Protein AF-A0A6A7LDW4-F1 (afdb_monomer)

Sequence (242 aa):
MQNQLMENIRRLSEVSRLLPEFTQQGSANSSLNEIIKSLMIQMVSNCNRKKENIPIKNDKLPVGYRISLCEKCLSGCPLRPVSYPIELWALLKPTHECDSKPLVLQNDMNVSNMTNQVEEELLNYLEKVVFSRIGQKDVYLKIVDVPTQFFIEERRSRWKLPPNTVPIEENDCTKIDICLIEQYGDHWSCRAIKERSKNDNIKITQEELKEFLRITKSTFGVFQIDKNDPLEKRYLLLYLVL

Structure (mmCIF, N/CA/C/O backbone):
data_AF-A0A6A7LDW4-F1
#
_entry.id   AF-A0A6A7LDW4-F1
#
loop_
_atom_site.group_PDB
_atom_site.id
_atom_site.type_symbol
_atom_site.label_atom_id
_atom_site.label_alt_id
_atom_site.label_comp_id
_atom_site.label_asym_id
_atom_site.label_entity_id
_atom_site.label_seq_id
_atom_site.pdbx_PDB_ins_code
_atom_site.Cartn_x
_atom_site.Cartn_y
_atom_site.Cartn_z
_atom_site.occupancy
_atom_site.B_iso_or_equiv
_atom_site.auth_seq_id
_atom_site.auth_comp_id
_atom_site.auth_asym_id
_atom_site.auth_atom_id
_atom_site.pdbx_PDB_model_num
ATOM 1 N N . MET A 1 1 ? -22.454 -14.592 -21.066 1.00 41.25 1 MET A N 1
ATOM 2 C CA . MET A 1 1 ? -21.877 -13.620 -22.029 1.00 41.25 1 MET A CA 1
ATOM 3 C C . MET A 1 1 ? -22.435 -12.208 -21.847 1.00 41.25 1 MET A C 1
ATOM 5 O O . MET A 1 1 ? -21.636 -11.299 -21.681 1.00 41.25 1 MET A O 1
ATOM 9 N N . GLN A 1 2 ? -23.760 -12.006 -21.803 1.00 33.78 2 GLN A N 1
ATOM 10 C CA . GLN A 1 2 ? -24.375 -10.669 -21.663 1.00 33.78 2 GLN A CA 1
ATOM 11 C C . GLN A 1 2 ? -24.009 -9.921 -20.360 1.00 33.78 2 GLN A C 1
ATOM 13 O O . GLN A 1 2 ? -23.735 -8.728 -20.413 1.00 33.78 2 GLN A O 1
ATOM 18 N N . ASN A 1 3 ? -23.880 -10.610 -19.218 1.00 40.59 3 ASN A N 1
ATOM 19 C CA . ASN A 1 3 ? -23.498 -9.967 -17.944 1.00 40.59 3 ASN A CA 1
ATOM 20 C C . ASN A 1 3 ? -22.059 -9.419 -17.923 1.00 40.59 3 ASN A C 1
ATOM 22 O O . ASN A 1 3 ? -21.791 -8.409 -17.284 1.00 40.59 3 ASN A O 1
ATOM 26 N N . GLN A 1 4 ? -21.138 -10.046 -18.659 1.00 36.81 4 GLN A N 1
ATOM 27 C CA . GLN A 1 4 ? -19.740 -9.609 -18.743 1.00 36.81 4 GLN A CA 1
ATOM 28 C C . GLN A 1 4 ? -19.590 -8.365 -19.630 1.00 36.81 4 GLN A C 1
ATOM 30 O O . GLN A 1 4 ? -18.774 -7.492 -19.349 1.00 36.81 4 GLN A O 1
ATOM 35 N N . LEU A 1 5 ? -20.418 -8.263 -20.673 1.00 36.34 5 LEU A N 1
ATOM 36 C CA . LEU A 1 5 ? -20.515 -7.072 -21.512 1.00 36.34 5 LEU A CA 1
ATOM 37 C C . LEU A 1 5 ? -21.090 -5.891 -20.716 1.00 36.34 5 LEU A C 1
ATOM 39 O O . LEU A 1 5 ? -20.534 -4.801 -20.770 1.00 36.34 5 LEU A O 1
ATOM 43 N N . MET A 1 6 ? -22.144 -6.123 -19.928 1.00 36.72 6 MET A N 1
ATOM 44 C CA . MET A 1 6 ? -22.771 -5.089 -19.097 1.00 36.72 6 MET A CA 1
ATOM 45 C C . MET A 1 6 ? -21.853 -4.576 -17.984 1.00 36.72 6 MET A C 1
ATOM 47 O O . MET A 1 6 ? -21.805 -3.374 -17.752 1.00 36.72 6 MET A O 1
ATOM 51 N N . GLU A 1 7 ? -21.075 -5.446 -17.339 1.00 46.44 7 GLU A N 1
ATOM 52 C CA . GLU A 1 7 ? -20.106 -5.033 -16.313 1.00 46.44 7 GLU A CA 1
ATOM 53 C C . GLU A 1 7 ? -18.924 -4.255 -16.917 1.00 46.44 7 GLU A C 1
ATOM 55 O O . GLU A 1 7 ? -18.474 -3.259 -16.351 1.00 46.44 7 GLU A O 1
ATOM 60 N N . ASN A 1 8 ? -18.467 -4.636 -18.113 1.00 41.78 8 ASN A N 1
ATOM 61 C CA . ASN A 1 8 ? -17.467 -3.862 -18.849 1.00 41.78 8 ASN A CA 1
ATOM 62 C C . ASN A 1 8 ? -18.013 -2.493 -19.275 1.00 41.78 8 ASN A C 1
ATOM 64 O O . ASN A 1 8 ? -17.300 -1.499 -19.164 1.00 41.78 8 ASN A O 1
ATOM 68 N N . ILE A 1 9 ? -19.278 -2.419 -19.702 1.00 41.97 9 ILE A N 1
ATOM 69 C CA . ILE A 1 9 ? -19.963 -1.157 -20.014 1.00 41.97 9 ILE A CA 1
ATOM 70 C C . ILE A 1 9 ? -20.130 -0.303 -18.751 1.00 41.97 9 ILE A C 1
ATOM 72 O O . ILE A 1 9 ? -19.918 0.903 -18.814 1.00 41.97 9 ILE A O 1
ATOM 76 N N . ARG A 1 10 ? -20.428 -0.904 -17.591 1.00 47.28 10 ARG A N 1
ATOM 77 C CA . ARG A 1 10 ? -20.543 -0.199 -16.305 1.00 47.28 10 ARG A CA 1
ATOM 78 C C . ARG A 1 10 ? -19.213 0.436 -15.900 1.00 47.28 10 ARG A C 1
ATOM 80 O O . ARG A 1 10 ? -19.175 1.634 -15.636 1.00 47.28 10 ARG A O 1
ATOM 87 N N . ARG A 1 11 ? -18.115 -0.323 -15.958 1.00 45.28 11 ARG A N 1
ATOM 88 C CA . ARG A 1 11 ? -16.751 0.181 -15.704 1.00 45.28 11 ARG A CA 1
ATOM 89 C C . ARG A 1 11 ? -16.341 1.252 -16.711 1.00 45.28 11 A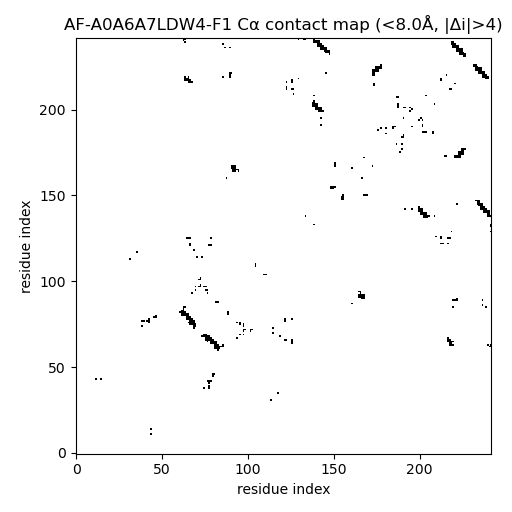RG A C 1
ATOM 91 O O . ARG A 1 11 ? -15.781 2.269 -16.320 1.00 45.28 11 ARG A O 1
ATOM 98 N N . LEU A 1 12 ? -16.666 1.060 -17.991 1.00 44.25 12 LEU A N 1
ATOM 99 C CA . LEU A 1 12 ? -16.451 2.070 -19.029 1.00 44.25 12 LEU A CA 1
ATOM 100 C C . LEU A 1 12 ? -17.264 3.337 -18.763 1.00 44.25 12 LEU A C 1
ATOM 102 O O . LEU A 1 12 ? -16.736 4.417 -18.980 1.00 44.25 12 LEU A O 1
ATOM 106 N N . SER A 1 13 ? -18.493 3.223 -18.254 1.00 43.94 13 SER A N 1
ATOM 107 C CA . SER A 1 13 ? -19.346 4.370 -17.925 1.00 43.94 13 SER A CA 1
ATOM 108 C C . SER A 1 13 ? -18.863 5.130 -16.687 1.00 43.94 13 SER A C 1
ATOM 110 O O . SER A 1 13 ? -18.908 6.357 -16.659 1.00 43.94 13 SER A O 1
ATOM 112 N N . GLU A 1 14 ? -18.338 4.422 -15.682 1.00 49.28 14 GLU A N 1
ATOM 113 C CA . GLU A 1 14 ? -17.739 5.034 -14.492 1.00 49.28 14 GLU A CA 1
ATOM 114 C C . GLU A 1 14 ? -16.442 5.765 -14.860 1.00 49.28 14 GLU A C 1
ATOM 116 O O . GLU A 1 14 ? -16.231 6.892 -14.418 1.00 49.28 14 GLU A O 1
ATOM 121 N N . VAL A 1 15 ? -15.619 5.187 -15.743 1.00 47.62 15 VAL A N 1
ATOM 122 C CA . VAL A 1 15 ? -14.403 5.842 -16.246 1.00 47.62 15 VAL A CA 1
ATOM 123 C C . VAL A 1 15 ? -14.722 6.990 -17.209 1.00 47.62 15 VAL A C 1
ATOM 125 O O . VAL A 1 15 ? -14.127 8.061 -17.101 1.00 47.62 15 VAL A O 1
ATOM 128 N N . SER A 1 16 ? -15.687 6.824 -18.118 1.00 45.62 16 SER A N 1
ATOM 129 C CA . SER A 1 16 ? -16.076 7.873 -19.067 1.00 45.62 16 SER A CA 1
ATOM 130 C C . SER A 1 16 ? -16.719 9.070 -18.386 1.00 45.62 16 SER A C 1
ATOM 132 O O . SER A 1 16 ? -16.667 10.167 -18.927 1.00 45.62 16 SER A O 1
ATOM 134 N N . ARG A 1 17 ? -17.318 8.877 -17.207 1.00 51.78 17 ARG A N 1
ATOM 135 C CA . ARG A 1 17 ? -17.847 9.965 -16.381 1.00 51.78 17 ARG A CA 1
ATOM 136 C C . ARG A 1 17 ? -16.742 10.785 -15.715 1.00 51.78 17 ARG A C 1
ATOM 138 O O . ARG A 1 17 ? -16.945 11.966 -15.480 1.00 51.78 17 ARG A O 1
ATOM 145 N N . LEU A 1 18 ? -15.587 10.179 -15.437 1.00 45.56 18 LEU A N 1
ATOM 146 C CA . LEU A 1 18 ? -14.450 10.863 -14.819 1.00 45.56 18 LEU A CA 1
ATOM 147 C C . LEU A 1 18 ? -13.607 11.634 -15.847 1.00 45.56 18 LEU A C 1
ATOM 149 O O . LEU A 1 18 ? -13.034 12.658 -15.502 1.00 45.56 18 LEU A O 1
ATOM 153 N N . LEU A 1 19 ? -13.567 11.193 -17.111 1.00 47.47 19 LEU A N 1
ATOM 154 C CA . LEU A 1 19 ? -12.783 11.831 -18.184 1.00 47.47 19 LEU A CA 1
ATOM 155 C C . LEU A 1 19 ? -13.072 13.342 -18.391 1.00 47.47 19 LEU A C 1
ATOM 157 O O . LEU A 1 19 ? -12.107 14.096 -18.519 1.00 47.47 19 LEU A O 1
ATOM 161 N N . PRO A 1 20 ? -14.332 13.829 -18.400 1.00 48.53 20 PRO A N 1
ATOM 162 C CA . PRO A 1 20 ? -14.636 15.248 -18.595 1.00 48.53 20 PRO A CA 1
ATOM 163 C C . PRO A 1 20 ? -14.131 16.154 -17.466 1.00 48.53 20 PRO A C 1
ATOM 165 O O . PRO A 1 20 ? -13.696 17.273 -17.741 1.00 48.53 20 PRO A O 1
ATOM 168 N N . GLU A 1 21 ? -14.138 15.669 -16.220 1.00 50.16 21 GLU A N 1
ATOM 169 C CA . GLU A 1 21 ? -13.683 16.427 -15.043 1.00 50.16 21 GLU A CA 1
ATOM 170 C C . GLU A 1 21 ? -12.181 16.746 -15.117 1.00 50.16 21 GLU A C 1
ATOM 172 O O . GLU A 1 21 ? -11.758 17.813 -14.683 1.00 50.16 21 GLU A O 1
ATOM 177 N N . PHE A 1 22 ? -11.385 15.874 -15.746 1.00 46.12 22 PHE A N 1
ATOM 178 C CA . PHE A 1 22 ? -9.949 16.090 -15.963 1.00 46.12 22 PHE A CA 1
ATOM 179 C C . PHE A 1 22 ? -9.647 16.996 -17.164 1.00 46.12 22 PHE A C 1
ATOM 181 O O . PHE A 1 22 ? -8.628 17.676 -17.192 1.00 46.12 22 PHE A O 1
ATOM 188 N N . THR A 1 23 ? -10.531 17.048 -18.166 1.00 43.59 23 THR A N 1
ATOM 189 C CA . THR A 1 23 ? -10.310 17.875 -19.369 1.00 43.59 23 THR A CA 1
ATOM 190 C C . THR A 1 23 ? -10.567 19.369 -19.166 1.00 43.59 23 THR A C 1
ATOM 192 O O . THR A 1 23 ? -10.183 20.164 -20.022 1.00 43.59 23 THR A O 1
ATOM 195 N N . GLN A 1 24 ? -11.208 19.766 -18.061 1.00 48.66 24 GLN A N 1
ATOM 196 C CA . GLN A 1 24 ? -11.537 21.171 -17.790 1.00 48.66 24 GLN A CA 1
ATOM 197 C C . GLN A 1 24 ? -10.467 21.931 -16.990 1.00 48.66 24 GLN A C 1
ATOM 199 O O . GLN A 1 24 ? -10.527 23.160 -16.937 1.00 48.66 24 GLN A O 1
ATOM 204 N N . GLN A 1 25 ? -9.450 21.264 -16.431 1.00 46.62 25 GLN A N 1
ATOM 205 C CA . GLN A 1 25 ? -8.326 21.952 -15.788 1.00 46.62 25 GLN A CA 1
ATOM 206 C C . GLN A 1 25 ? -7.207 22.266 -16.794 1.00 46.62 25 GLN A C 1
ATOM 208 O O . GLN A 1 25 ? -6.288 21.489 -16.995 1.00 46.62 25 GLN A O 1
ATOM 213 N N . GLY A 1 26 ? -7.314 23.448 -17.409 1.00 42.34 26 GLY A N 1
ATOM 214 C CA . GLY A 1 26 ? -6.193 24.370 -17.652 1.00 42.34 26 GLY A CA 1
ATOM 215 C C . GLY A 1 26 ? -5.076 23.962 -18.625 1.00 42.34 26 GLY A C 1
ATOM 216 O O . GLY A 1 26 ? -4.266 23.082 -18.374 1.00 42.34 26 GLY A O 1
ATOM 217 N N . SER A 1 27 ? -4.946 24.724 -19.710 1.00 55.69 27 SER A N 1
ATOM 218 C CA . SER A 1 27 ? -3.852 24.648 -20.679 1.00 55.69 27 SER A CA 1
ATOM 219 C C . SER A 1 27 ? -2.467 24.965 -20.087 1.00 55.69 27 SER A C 1
ATOM 221 O O . SER A 1 27 ? -2.195 26.117 -19.753 1.00 55.69 27 SER A O 1
ATOM 223 N N . ALA A 1 28 ? -1.559 23.989 -20.105 1.00 47.09 28 ALA A N 1
ATOM 224 C CA . ALA A 1 28 ? -0.128 24.159 -20.382 1.00 47.09 28 ALA A CA 1
ATOM 225 C C . ALA A 1 28 ? 0.467 22.772 -20.700 1.00 47.09 28 ALA A C 1
ATOM 227 O O . ALA A 1 28 ? 0.339 21.858 -19.900 1.00 47.09 28 ALA A O 1
ATOM 228 N N . ASN A 1 29 ? 1.111 22.610 -21.861 1.00 49.44 29 ASN A N 1
ATOM 229 C CA . ASN A 1 29 ? 1.736 21.374 -22.379 1.00 49.44 29 ASN A CA 1
ATOM 230 C C . ASN A 1 29 ? 0.786 20.313 -22.973 1.00 49.44 29 ASN A C 1
ATOM 232 O O . ASN A 1 29 ? 0.419 19.321 -22.345 1.00 49.44 29 ASN A O 1
ATOM 236 N N . SER A 1 30 ? 0.485 20.464 -24.268 1.00 54.25 30 SER A N 1
ATOM 237 C CA . SER A 1 30 ? -0.245 19.477 -25.082 1.00 54.25 30 SER A CA 1
ATOM 238 C C . SER A 1 30 ? 0.357 18.066 -25.016 1.00 54.25 30 SER A C 1
ATOM 240 O O . SER A 1 30 ? -0.387 17.095 -24.945 1.00 54.25 30 SER A O 1
ATOM 242 N N . SER A 1 31 ? 1.686 17.941 -24.962 1.00 52.34 31 SER A N 1
ATOM 243 C CA . SER A 1 31 ? 2.388 16.653 -24.866 1.00 52.34 31 SER A CA 1
ATOM 244 C C . SER A 1 31 ? 2.136 15.920 -23.545 1.00 52.34 31 SER A C 1
ATOM 246 O O . SER A 1 31 ? 2.087 14.692 -23.516 1.00 52.34 31 SER A O 1
ATOM 248 N N . LEU A 1 32 ? 1.952 16.666 -22.453 1.00 53.88 32 LEU A N 1
ATOM 249 C CA . LEU A 1 32 ? 1.673 16.116 -21.129 1.00 53.88 32 LEU A CA 1
ATOM 250 C C . LEU A 1 32 ? 0.249 15.574 -21.060 1.00 53.88 32 LEU A C 1
ATOM 252 O O . LEU A 1 32 ? 0.038 14.443 -20.631 1.00 53.88 32 LEU A O 1
ATOM 256 N N . ASN A 1 33 ? -0.701 16.329 -21.609 1.00 55.69 33 ASN A N 1
ATOM 257 C CA . ASN A 1 33 ? -2.075 15.869 -21.763 1.00 55.69 33 ASN A CA 1
ATOM 258 C C . ASN A 1 33 ? -2.167 14.607 -22.629 1.00 55.69 33 ASN A C 1
ATOM 260 O O . ASN A 1 33 ? -2.957 13.725 -22.314 1.00 55.69 33 ASN A O 1
ATOM 264 N N . GLU A 1 34 ? -1.356 14.469 -23.679 1.00 55.81 34 GLU A N 1
ATOM 265 C CA . GLU A 1 34 ? -1.330 13.243 -24.489 1.00 55.81 34 GLU A CA 1
ATOM 266 C C . GLU A 1 34 ? -0.683 12.052 -23.762 1.00 55.81 34 GLU A C 1
ATOM 268 O O . GLU A 1 34 ? -1.176 10.930 -23.882 1.00 55.81 34 GLU A O 1
ATOM 273 N N . ILE A 1 35 ? 0.355 12.267 -22.946 1.00 55.84 35 ILE A N 1
ATOM 274 C CA . ILE A 1 35 ? 0.949 11.203 -22.118 1.00 55.84 35 ILE A CA 1
ATOM 275 C C . ILE A 1 35 ? -0.019 10.763 -21.016 1.00 55.84 35 ILE A C 1
ATOM 277 O O . ILE A 1 35 ? -0.237 9.564 -20.855 1.00 55.84 35 ILE A O 1
ATOM 281 N N . ILE A 1 36 ? -0.676 11.699 -20.330 1.00 56.62 36 ILE A N 1
ATOM 282 C CA . ILE A 1 36 ? -1.700 11.399 -19.318 1.00 56.62 36 ILE A CA 1
ATOM 283 C C . ILE A 1 36 ? -2.894 10.688 -19.957 1.00 56.62 36 ILE A C 1
ATOM 285 O O . ILE A 1 36 ? -3.339 9.665 -19.442 1.00 56.62 36 ILE A O 1
ATOM 289 N N . LYS A 1 37 ? -3.385 11.154 -21.112 1.00 58.50 37 LYS A N 1
ATOM 290 C CA . LYS A 1 37 ? -4.440 10.455 -21.864 1.00 58.50 37 LYS A CA 1
ATOM 291 C C . LYS A 1 37 ? -4.009 9.051 -22.264 1.00 58.50 37 LYS A C 1
ATOM 293 O O . LYS A 1 37 ? -4.788 8.120 -22.099 1.00 58.50 37 LYS A O 1
ATOM 298 N N . SER A 1 38 ? -2.788 8.874 -22.766 1.00 58.09 38 SER A N 1
ATOM 299 C CA . SER A 1 38 ? -2.253 7.560 -23.135 1.00 58.09 38 SER A CA 1
ATOM 300 C C . SER A 1 38 ? -2.166 6.635 -21.920 1.00 58.09 38 SER A C 1
ATOM 302 O O . SER A 1 38 ? -2.618 5.493 -21.986 1.00 58.09 38 SER A O 1
ATOM 304 N N . LEU A 1 39 ? -1.698 7.142 -20.779 1.00 57.19 39 LEU A N 1
ATOM 305 C CA . LEU A 1 39 ? -1.665 6.417 -19.510 1.00 57.19 39 LEU A CA 1
ATOM 306 C C . LEU A 1 39 ? -3.069 6.061 -19.020 1.00 57.19 39 LEU A C 1
ATOM 308 O O . LEU A 1 39 ? -3.297 4.926 -18.618 1.00 57.19 39 LEU A O 1
ATOM 312 N N . MET A 1 40 ? -4.040 6.968 -19.133 1.00 57.38 40 MET A N 1
ATOM 313 C CA . MET A 1 40 ? -5.451 6.710 -18.823 1.00 57.38 40 MET A CA 1
ATOM 314 C C . MET A 1 40 ? -6.061 5.650 -19.741 1.00 57.38 40 MET A C 1
ATOM 316 O O . MET A 1 40 ? -6.730 4.724 -19.280 1.00 57.38 40 MET A O 1
ATOM 320 N N . ILE A 1 41 ? -5.786 5.718 -21.041 1.00 56.66 41 ILE A N 1
ATOM 321 C CA . ILE A 1 41 ? -6.214 4.703 -22.007 1.00 56.66 41 ILE A CA 1
ATOM 322 C C . ILE A 1 41 ? -5.561 3.356 -21.672 1.00 56.66 41 ILE A C 1
ATOM 324 O O . ILE A 1 41 ? -6.228 2.319 -21.723 1.00 5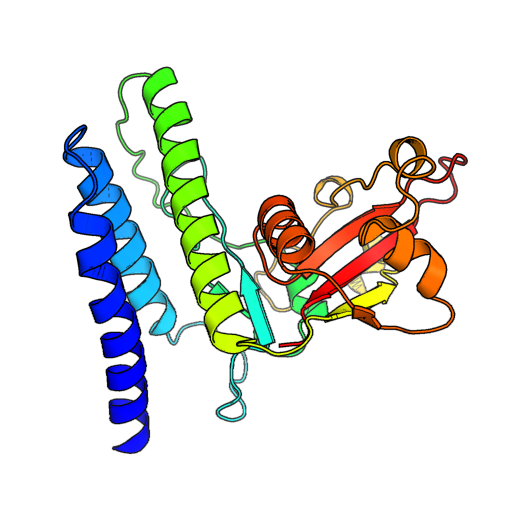6.66 41 ILE A O 1
ATOM 328 N N . GLN A 1 42 ? -4.290 3.349 -21.263 1.00 51.47 42 GLN A N 1
ATOM 329 C CA . GLN A 1 42 ? -3.599 2.157 -20.772 1.00 51.47 42 GLN A CA 1
ATOM 330 C C . GLN A 1 42 ? -4.185 1.648 -19.445 1.00 51.47 42 GLN A C 1
ATOM 332 O O . GLN A 1 42 ? -4.288 0.434 -19.292 1.00 51.47 42 GLN A O 1
ATOM 337 N N . MET A 1 43 ? -4.646 2.510 -18.528 1.00 53.75 43 MET A N 1
ATOM 338 C CA . MET A 1 43 ? -5.371 2.114 -17.304 1.00 53.75 43 MET A CA 1
ATOM 339 C C . MET A 1 43 ? -6.641 1.342 -17.647 1.00 53.75 43 MET A C 1
ATOM 341 O O . MET A 1 43 ? -6.844 0.224 -17.169 1.00 53.75 43 MET A O 1
ATOM 345 N N . VAL A 1 44 ? -7.460 1.894 -18.543 1.00 50.03 44 VAL A N 1
ATOM 346 C CA . VAL A 1 44 ? -8.697 1.253 -19.014 1.00 50.03 44 VAL A CA 1
ATOM 347 C C . VAL A 1 44 ? -8.399 -0.052 -19.751 1.00 50.03 44 VAL A C 1
ATOM 349 O O . VAL A 1 44 ? -9.094 -1.053 -19.574 1.00 50.03 44 VAL A O 1
ATOM 352 N N . SER A 1 45 ? -7.340 -0.069 -20.556 1.00 44.78 45 SER A N 1
ATOM 353 C CA . SER A 1 45 ? -6.963 -1.229 -21.364 1.00 44.78 45 SER A CA 1
ATOM 354 C C . SER A 1 45 ? -6.325 -2.350 -20.539 1.00 44.78 45 SER A C 1
ATOM 356 O O . SER A 1 45 ? -6.553 -3.524 -20.828 1.00 44.78 45 SER A O 1
ATOM 358 N N . ASN A 1 46 ? -5.565 -2.031 -19.489 1.00 41.94 46 ASN A N 1
ATOM 359 C CA . ASN A 1 46 ? -4.935 -3.019 -18.608 1.00 41.94 46 ASN A CA 1
ATOM 360 C C . ASN A 1 46 ? -5.944 -3.698 -17.675 1.00 41.94 46 ASN A C 1
ATOM 362 O O . ASN A 1 46 ? -5.773 -4.879 -17.383 1.00 41.94 46 ASN A O 1
ATOM 366 N N . CYS A 1 47 ? -7.057 -3.041 -17.330 1.00 41.72 47 CYS A N 1
ATOM 367 C CA . CYS A 1 47 ? -8.228 -3.717 -16.753 1.00 41.72 47 CYS A CA 1
ATOM 368 C C . CYS A 1 47 ? -8.780 -4.840 -17.659 1.00 41.72 47 CYS A C 1
ATOM 370 O O . CYS A 1 47 ? -9.436 -5.756 -17.164 1.00 41.72 47 CYS A O 1
ATOM 372 N N . ASN A 1 48 ? -8.487 -4.800 -18.966 1.00 39.34 48 ASN A N 1
ATOM 373 C CA . ASN A 1 48 ? -8.943 -5.766 -19.967 1.00 39.34 48 ASN A CA 1
ATOM 374 C C . ASN A 1 48 ? -7.856 -6.755 -20.431 1.00 39.34 48 ASN A C 1
ATOM 376 O O . ASN A 1 48 ? -8.171 -7.687 -21.181 1.00 39.34 48 ASN A O 1
ATOM 380 N N . ARG A 1 49 ? -6.589 -6.614 -20.001 1.00 39.94 49 ARG A N 1
ATOM 381 C CA . ARG A 1 49 ? -5.515 -7.555 -20.369 1.00 39.94 49 ARG A CA 1
ATOM 382 C C . ARG A 1 49 ? -5.657 -8.865 -19.590 1.00 39.94 49 ARG A C 1
ATOM 384 O O . ARG A 1 49 ? -4.968 -9.127 -18.611 1.00 39.94 49 ARG A O 1
ATOM 391 N N . LYS A 1 50 ? -6.518 -9.748 -20.100 1.00 44.59 50 LYS A N 1
ATOM 392 C CA . LYS A 1 50 ? -6.427 -11.198 -19.886 1.00 44.59 50 LYS A CA 1
ATOM 393 C C . LYS A 1 50 ? -5.097 -11.689 -20.461 1.00 44.59 50 LYS A C 1
ATOM 395 O O . LYS A 1 50 ? -5.069 -12.049 -21.632 1.00 44.59 50 LYS A O 1
ATOM 400 N N . LYS A 1 51 ? -4.001 -11.650 -19.698 1.00 38.31 51 LYS A N 1
ATOM 401 C CA . LYS A 1 51 ? -2.743 -12.359 -20.015 1.00 38.31 51 LYS A CA 1
ATOM 402 C C . LYS A 1 51 ? -1.761 -12.342 -18.837 1.00 38.31 51 LYS A C 1
ATOM 404 O O . LYS A 1 51 ? -0.619 -11.937 -18.967 1.00 38.31 51 LYS A O 1
ATOM 409 N N . GLU A 1 52 ? -2.198 -12.846 -17.693 1.00 39.41 52 GLU A N 1
ATOM 410 C CA . GLU A 1 52 ? -1.295 -13.533 -16.768 1.00 39.41 52 GLU A CA 1
ATOM 411 C C . GLU A 1 52 ? -1.987 -14.834 -16.362 1.00 39.41 52 GLU A C 1
ATOM 413 O O . GLU A 1 52 ? -3.163 -14.826 -16.000 1.00 39.41 52 GLU A O 1
ATOM 418 N N . ASN A 1 53 ? -1.281 -15.961 -16.495 1.00 34.84 53 ASN A N 1
ATOM 419 C CA . ASN A 1 53 ? -1.753 -17.309 -16.163 1.00 34.84 53 ASN A CA 1
ATOM 420 C C . ASN A 1 53 ? -1.844 -17.502 -14.641 1.00 34.84 53 ASN A C 1
ATOM 422 O O . ASN A 1 53 ? -1.221 -18.393 -14.070 1.00 34.84 53 ASN A O 1
ATOM 426 N N . ILE A 1 54 ? -2.610 -16.649 -13.973 1.00 43.28 54 ILE A N 1
ATOM 427 C CA . ILE A 1 54 ? -3.017 -16.842 -12.588 1.00 43.28 54 ILE A CA 1
ATOM 428 C C . ILE A 1 54 ? -4.419 -17.440 -12.658 1.00 43.28 54 ILE A C 1
ATOM 430 O O . ILE A 1 54 ? -5.244 -16.920 -13.412 1.00 43.28 54 ILE A O 1
ATOM 434 N N . PRO A 1 55 ? -4.719 -18.545 -11.955 1.00 36.81 55 PRO A N 1
ATOM 435 C CA . PRO A 1 55 ? -6.021 -19.184 -12.056 1.00 36.81 55 PRO A CA 1
ATOM 436 C C . PRO A 1 55 ? -7.097 -18.219 -11.543 1.00 36.81 55 PRO A C 1
ATOM 438 O O . PRO A 1 55 ? -7.314 -18.100 -10.339 1.00 36.81 55 PRO A O 1
ATOM 441 N N . ILE A 1 56 ? -7.780 -17.524 -12.455 1.00 44.81 56 ILE A N 1
ATOM 442 C CA . ILE A 1 56 ? -8.971 -16.733 -12.147 1.00 44.81 56 ILE A CA 1
ATOM 443 C C . ILE A 1 56 ? -10.098 -17.739 -11.902 1.00 44.81 56 ILE A C 1
ATOM 445 O O . ILE A 1 56 ? -10.894 -18.054 -12.785 1.00 44.81 56 ILE A O 1
ATOM 449 N N 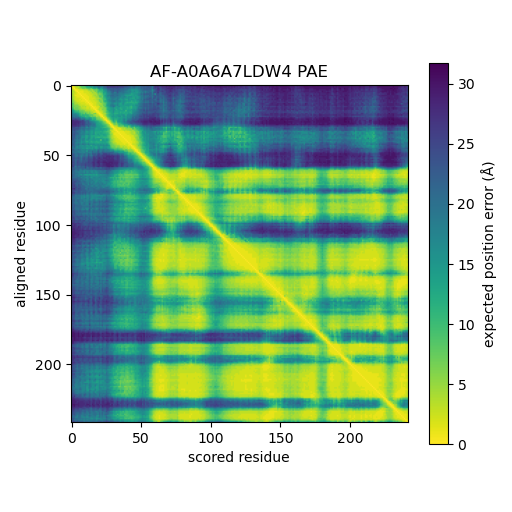. LYS A 1 57 ? -10.118 -18.322 -10.702 1.00 38.97 57 LYS A N 1
ATOM 450 C CA . LYS A 1 57 ? -11.275 -19.055 -10.193 1.00 38.97 57 LYS A CA 1
ATOM 451 C C . LYS A 1 57 ? -12.259 -18.035 -9.615 1.00 38.97 57 LYS A C 1
ATOM 453 O O . LYS A 1 57 ? -12.051 -17.528 -8.516 1.00 38.97 57 LYS A O 1
ATOM 458 N N . ASN A 1 58 ? -13.346 -17.832 -10.360 1.00 37.50 58 ASN A N 1
ATOM 459 C CA . ASN A 1 58 ? -14.567 -17.087 -10.036 1.00 37.50 58 ASN A CA 1
ATOM 460 C C . ASN A 1 58 ? -14.440 -15.555 -10.004 1.00 37.50 58 ASN A C 1
ATOM 462 O O . ASN A 1 58 ? -13.416 -15.011 -9.607 1.00 37.50 58 ASN A O 1
ATOM 466 N N . ASP A 1 59 ? -15.529 -14.895 -10.412 1.00 45.94 59 ASP A N 1
ATOM 467 C CA . ASP A 1 59 ? -15.791 -13.451 -10.535 1.00 45.94 59 ASP A CA 1
ATOM 468 C C . ASP A 1 59 ? -15.631 -12.646 -9.225 1.00 45.94 59 ASP A C 1
ATOM 470 O O . ASP A 1 59 ? -16.523 -11.911 -8.802 1.00 45.94 59 ASP A O 1
ATOM 474 N N . LYS A 1 60 ? -14.508 -12.792 -8.523 1.00 60.41 60 LYS A N 1
ATOM 475 C CA . LYS A 1 60 ? -14.229 -12.040 -7.304 1.00 60.41 60 LYS A CA 1
ATOM 476 C C . LYS A 1 60 ? -13.699 -10.662 -7.673 1.00 60.41 60 LYS A C 1
ATOM 478 O O . LYS A 1 60 ? -12.749 -10.524 -8.443 1.00 60.41 60 LYS A O 1
ATOM 483 N N . LEU A 1 61 ? -14.334 -9.639 -7.108 1.00 66.81 61 LEU A N 1
ATOM 484 C CA . LEU A 1 61 ? -13.836 -8.270 -7.137 1.00 66.81 61 LEU A CA 1
ATOM 485 C C . LEU A 1 61 ? -12.372 -8.240 -6.650 1.00 66.81 61 LEU A C 1
ATOM 487 O O . LEU A 1 61 ? -12.031 -8.999 -5.739 1.00 66.81 61 LEU A O 1
ATOM 491 N N . PRO A 1 62 ? -11.510 -7.376 -7.226 1.00 81.12 62 PRO A N 1
ATOM 492 C CA . PRO A 1 62 ? -10.164 -7.151 -6.705 1.00 81.12 62 PRO A CA 1
ATOM 493 C C . PRO A 1 62 ? -10.189 -6.907 -5.197 1.00 81.12 62 PRO A C 1
ATOM 495 O O . PRO A 1 62 ? -11.065 -6.185 -4.724 1.00 81.12 62 PRO A O 1
ATOM 498 N N . VAL A 1 63 ? -9.235 -7.473 -4.465 1.00 84.12 63 VAL A N 1
ATOM 499 C CA . VAL A 1 63 ? -9.084 -7.247 -3.015 1.00 84.12 63 VAL A CA 1
ATOM 500 C C . VAL A 1 63 ? -8.216 -6.030 -2.705 1.00 84.12 63 VAL A C 1
ATOM 502 O O . VAL A 1 63 ? -8.117 -5.622 -1.558 1.00 84.12 63 VAL A O 1
ATOM 505 N N . GLY A 1 64 ? -7.587 -5.447 -3.725 1.00 88.69 64 GLY A N 1
ATOM 506 C CA . GLY A 1 64 ? -6.745 -4.270 -3.587 1.00 88.69 64 GLY A CA 1
ATOM 507 C C . GLY A 1 64 ? -6.325 -3.695 -4.931 1.00 88.69 64 GLY A C 1
ATOM 508 O O . GLY A 1 64 ? -6.699 -4.210 -5.991 1.00 88.69 64 GLY A O 1
ATOM 509 N N . TYR A 1 65 ? -5.524 -2.639 -4.876 1.00 89.06 65 TYR A N 1
ATOM 510 C CA . TYR A 1 65 ? -4.982 -1.942 -6.037 1.00 89.06 65 TYR A CA 1
ATOM 511 C C . TYR A 1 65 ? -3.558 -1.479 -5.765 1.00 89.06 65 TYR A C 1
ATOM 513 O O . TYR A 1 65 ? -3.199 -1.207 -4.623 1.00 89.06 65 TYR A O 1
ATOM 521 N N . ARG A 1 66 ? -2.753 -1.358 -6.818 1.00 88.50 66 ARG A N 1
ATOM 522 C CA . ARG A 1 66 ? -1.439 -0.711 -6.760 1.00 88.50 66 ARG A CA 1
ATOM 523 C C . ARG A 1 66 ? -1.175 0.107 -8.010 1.00 88.50 66 ARG A C 1
ATOM 525 O O . ARG A 1 66 ? -1.603 -0.298 -9.093 1.00 88.50 66 ARG A O 1
ATOM 532 N N . ILE A 1 67 ? -0.434 1.194 -7.867 1.00 87.50 67 ILE A N 1
ATOM 533 C CA . ILE A 1 67 ? 0.098 1.965 -8.990 1.00 87.50 67 ILE A CA 1
ATOM 534 C C . ILE A 1 67 ? 1.621 1.807 -9.025 1.00 87.50 67 ILE A C 1
ATOM 536 O O . ILE A 1 67 ? 2.261 1.569 -8.002 1.00 87.50 67 ILE A O 1
ATOM 540 N N . SER A 1 68 ? 2.218 1.896 -10.208 1.00 81.75 68 SER A N 1
ATOM 541 C CA . SER A 1 68 ? 3.667 2.003 -10.361 1.00 81.75 68 SER A CA 1
ATOM 542 C C . SER A 1 68 ? 4.013 2.813 -11.603 1.00 81.75 68 SER A C 1
ATOM 544 O O . SER A 1 68 ? 3.331 2.720 -12.622 1.00 81.75 68 SER A O 1
ATOM 546 N N . LEU A 1 69 ? 5.104 3.570 -11.542 1.00 79.25 69 LEU A N 1
ATOM 547 C CA . LEU A 1 69 ? 5.609 4.375 -12.650 1.00 79.25 69 LEU A CA 1
ATOM 548 C C . LEU A 1 69 ? 7.044 3.921 -12.969 1.00 79.25 69 LEU A C 1
ATOM 550 O O . LEU A 1 69 ? 7.882 3.895 -12.073 1.00 79.25 69 LEU A O 1
ATOM 554 N N . CYS A 1 70 ? 7.333 3.501 -14.212 1.00 76.69 70 CYS A N 1
ATOM 555 C CA . CYS A 1 70 ? 8.725 3.260 -14.640 1.00 76.69 70 CYS A CA 1
ATOM 556 C C . CYS A 1 70 ? 9.346 4.634 -14.897 1.00 76.69 70 CYS A C 1
ATOM 558 O O . CYS A 1 70 ? 8.980 5.289 -15.864 1.00 76.69 70 CYS A O 1
ATOM 560 N N . GLU A 1 71 ? 10.299 5.063 -14.071 1.00 72.62 71 GLU A N 1
ATOM 561 C CA . GLU A 1 71 ? 10.997 6.349 -14.254 1.00 72.62 71 GLU A CA 1
ATOM 562 C C . GLU A 1 71 ? 11.715 6.441 -15.612 1.00 72.62 71 GLU A C 1
ATOM 564 O O . GLU A 1 71 ? 11.908 7.527 -16.145 1.00 72.62 71 GLU A O 1
ATOM 569 N N . LYS A 1 72 ? 12.072 5.294 -16.212 1.00 71.56 72 LYS A N 1
ATOM 570 C CA . LYS A 1 72 ? 12.786 5.242 -17.498 1.00 71.56 72 LYS A CA 1
ATOM 571 C C . LYS A 1 72 ? 11.898 5.531 -18.710 1.00 71.56 72 LYS A C 1
ATOM 573 O O . LYS A 1 72 ? 12.379 6.093 -19.687 1.00 71.56 72 LYS A O 1
ATOM 578 N N . CYS A 1 73 ? 10.638 5.098 -18.693 1.00 71.19 73 CYS A N 1
ATOM 579 C CA . CYS A 1 73 ? 9.737 5.212 -19.851 1.00 71.19 73 CYS A CA 1
ATOM 580 C C . CYS A 1 73 ? 8.415 5.917 -19.545 1.00 71.19 73 CYS A C 1
ATOM 582 O O . CYS A 1 73 ? 7.595 6.070 -20.445 1.00 71.19 73 CYS A O 1
ATOM 584 N N . LEU A 1 74 ? 8.176 6.285 -18.286 1.00 68.69 74 LEU A N 1
ATOM 585 C CA . LEU A 1 74 ? 6.942 6.882 -17.779 1.00 68.69 74 LEU A CA 1
ATOM 586 C C . LEU A 1 74 ? 5.665 6.068 -18.075 1.00 68.69 74 LEU A C 1
ATOM 588 O O . LEU A 1 74 ? 4.570 6.554 -17.827 1.00 68.69 74 LEU A O 1
ATOM 592 N N . SER A 1 75 ? 5.778 4.823 -18.561 1.00 62.19 75 SER A N 1
ATOM 593 C CA . SER A 1 75 ? 4.663 3.966 -19.002 1.00 62.19 75 SER A CA 1
ATOM 594 C C . SER A 1 75 ? 4.358 2.802 -18.044 1.00 62.19 75 SER A C 1
ATOM 596 O O . SER A 1 75 ? 4.001 1.709 -18.474 1.00 62.19 75 SER A O 1
ATOM 598 N N . GLY A 1 76 ? 4.505 3.031 -16.730 1.00 61.03 76 GLY A N 1
ATOM 599 C CA . GLY A 1 76 ? 4.348 2.012 -15.674 1.00 61.03 76 GLY A CA 1
ATOM 600 C C . GLY A 1 76 ? 2.945 1.383 -15.541 1.00 61.03 76 GLY A C 1
ATOM 601 O O . GLY A 1 76 ? 2.104 1.515 -16.422 1.00 61.03 76 GLY A O 1
ATOM 602 N N . CYS A 1 77 ? 2.673 0.650 -14.448 1.00 61.38 77 CYS A N 1
ATOM 603 C CA . CYS A 1 77 ? 1.352 0.058 -14.183 1.00 61.38 77 CYS A CA 1
ATOM 604 C C . CYS A 1 77 ? 0.408 1.117 -13.595 1.00 61.38 77 CYS A C 1
ATOM 606 O O . CYS A 1 77 ? 0.471 1.375 -12.392 1.00 61.38 77 CYS A O 1
ATOM 608 N N . PRO A 1 78 ? -0.514 1.696 -14.376 1.00 66.25 78 PRO A N 1
ATOM 609 C CA . PRO A 1 78 ? -1.111 2.953 -13.961 1.00 66.25 78 PRO A CA 1
ATOM 610 C C . PRO A 1 78 ? -2.267 2.749 -12.955 1.00 66.25 78 PRO A C 1
ATOM 612 O O . PRO A 1 78 ? -2.441 3.550 -12.052 1.00 66.25 78 PRO A O 1
ATOM 615 N N . LEU A 1 79 ? -2.959 1.603 -12.975 1.00 77.19 79 LEU A N 1
ATOM 616 C CA . LEU A 1 79 ? -3.675 1.063 -11.809 1.00 77.19 79 LEU A CA 1
ATOM 617 C C . LEU A 1 79 ? -3.864 -0.443 -11.993 1.00 77.19 79 LEU A C 1
ATOM 619 O O . LEU A 1 79 ? -4.605 -0.882 -12.873 1.00 77.19 79 LEU A O 1
ATOM 623 N N . ARG A 1 80 ? -3.185 -1.258 -11.186 1.00 79.50 80 ARG A N 1
ATOM 624 C CA . ARG A 1 80 ? -3.251 -2.718 -11.282 1.00 79.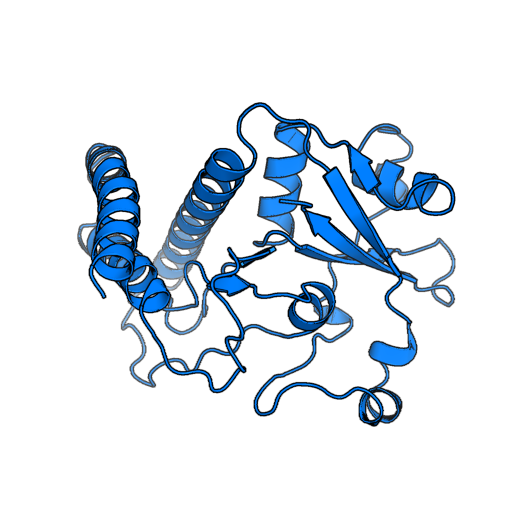50 80 ARG A CA 1
ATOM 625 C C . ARG A 1 80 ? -4.135 -3.285 -10.171 1.00 79.50 80 ARG A C 1
ATOM 627 O O . ARG A 1 80 ? -3.801 -3.103 -8.998 1.00 79.50 80 ARG A O 1
ATOM 634 N N . PRO A 1 81 ? -5.228 -3.993 -10.504 1.00 81.50 81 PRO A N 1
ATOM 635 C CA . PRO A 1 81 ? -6.009 -4.705 -9.505 1.00 81.50 81 PRO A CA 1
ATOM 636 C C . PRO A 1 81 ? -5.187 -5.848 -8.904 1.00 81.50 81 PRO A C 1
ATOM 638 O O . PRO A 1 81 ? -4.460 -6.551 -9.608 1.00 81.50 81 PRO A O 1
ATOM 641 N N . VAL A 1 82 ? -5.344 -6.058 -7.603 1.00 82.81 82 VAL A N 1
ATOM 642 C CA . VAL A 1 82 ? -4.732 -7.153 -6.853 1.00 82.81 82 VAL A CA 1
ATOM 643 C C . VAL A 1 82 ? -5.795 -8.186 -6.513 1.00 82.81 82 VAL A C 1
ATOM 645 O O . VAL A 1 82 ? -6.883 -7.859 -6.036 1.00 82.81 82 VAL A O 1
ATOM 648 N N . SER A 1 83 ? -5.488 -9.448 -6.804 1.00 82.06 83 SER A N 1
ATOM 649 C CA . SER A 1 83 ? -6.364 -10.586 -6.511 1.00 82.06 83 SER A CA 1
ATOM 650 C C . SER A 1 83 ? -6.007 -11.209 -5.165 1.00 82.06 83 SER A C 1
ATOM 652 O O . SER A 1 83 ? -4.886 -11.068 -4.690 1.00 82.06 83 SER A O 1
ATOM 654 N N . TYR A 1 84 ? -6.949 -11.919 -4.549 1.00 80.19 84 TYR A N 1
ATOM 655 C CA . TYR A 1 84 ? -6.680 -12.647 -3.309 1.00 80.19 84 TYR A CA 1
ATOM 656 C C . TYR A 1 84 ? -5.628 -13.757 -3.523 1.00 80.19 84 TYR A C 1
ATOM 658 O O . TYR A 1 84 ? -5.706 -14.444 -4.548 1.00 80.19 84 TYR A O 1
ATOM 666 N N . PRO A 1 85 ? -4.715 -14.009 -2.564 1.00 84.69 85 PRO A N 1
ATOM 667 C CA . PRO A 1 85 ? -4.505 -13.285 -1.300 1.00 84.69 85 PRO A CA 1
ATOM 668 C C . PRO A 1 85 ? -3.621 -12.040 -1.464 1.00 84.69 85 PRO A C 1
ATOM 670 O O . PRO A 1 85 ? -2.593 -12.090 -2.139 1.00 84.69 85 PRO A O 1
ATOM 673 N N . ILE A 1 86 ? -3.999 -10.933 -0.816 1.00 86.88 86 ILE A N 1
ATOM 674 C CA . ILE A 1 86 ? -3.266 -9.655 -0.885 1.00 86.88 86 ILE A CA 1
ATOM 675 C C . ILE A 1 86 ? -1.869 -9.764 -0.265 1.00 86.88 86 ILE A C 1
ATOM 677 O O . ILE A 1 86 ? -0.933 -9.140 -0.753 1.00 86.88 86 ILE A O 1
ATOM 681 N N . GLU A 1 87 ? -1.709 -10.629 0.739 1.00 88.06 87 GLU A N 1
ATOM 682 C CA . GLU A 1 87 ? -0.454 -10.867 1.450 1.00 88.06 87 GLU A CA 1
ATOM 683 C C . GLU A 1 87 ? 0.653 -11.370 0.529 1.00 88.06 87 GLU A C 1
ATOM 685 O O . GLU A 1 87 ? 1.809 -10.995 0.692 1.00 88.06 87 GLU A O 1
ATOM 690 N N . LEU A 1 88 ? 0.306 -12.178 -0.476 1.00 84.56 88 LEU A N 1
ATOM 691 C CA . LEU A 1 88 ? 1.277 -12.630 -1.465 1.00 84.56 88 LEU A CA 1
ATOM 692 C C . LEU A 1 88 ? 1.716 -11.474 -2.366 1.00 84.56 88 LEU A C 1
ATOM 694 O O . LEU A 1 88 ? 2.902 -11.305 -2.619 1.00 84.56 88 LEU A O 1
ATOM 698 N N . TRP A 1 89 ? 0.766 -10.674 -2.848 1.00 85.25 89 TRP A N 1
ATOM 699 C CA . TRP A 1 89 ? 1.044 -9.582 -3.782 1.00 85.25 89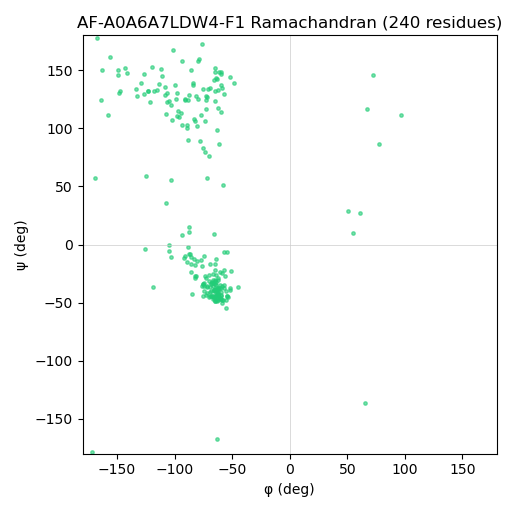 TRP A CA 1
ATOM 700 C C . TRP A 1 89 ? 1.789 -8.417 -3.150 1.00 85.25 89 TRP A C 1
ATOM 702 O O . TRP A 1 89 ? 2.592 -7.778 -3.828 1.00 85.25 89 TRP A O 1
ATOM 712 N N . ALA A 1 90 ? 1.556 -8.168 -1.864 1.00 87.12 90 ALA A N 1
ATOM 713 C CA . ALA A 1 90 ? 2.266 -7.147 -1.114 1.00 87.12 90 ALA A CA 1
ATOM 714 C C . ALA A 1 90 ? 3.761 -7.443 -0.957 1.00 87.12 90 ALA A C 1
ATOM 716 O O . ALA A 1 90 ? 4.555 -6.530 -0.766 1.00 87.12 90 ALA A O 1
ATOM 717 N N . LEU A 1 91 ? 4.147 -8.712 -1.094 1.00 87.69 91 LEU A N 1
ATOM 718 C CA . LEU A 1 91 ? 5.527 -9.171 -0.997 1.00 87.69 91 LEU A CA 1
ATOM 719 C C . LEU A 1 91 ? 6.238 -9.245 -2.360 1.00 87.69 91 LEU A C 1
ATOM 721 O O . LEU A 1 91 ? 7.354 -9.761 -2.439 1.00 87.69 91 LEU A O 1
ATOM 725 N N . LEU A 1 92 ? 5.617 -8.743 -3.435 1.00 87.00 92 LEU A N 1
ATOM 726 C CA . LEU A 1 92 ? 6.127 -8.823 -4.807 1.00 87.00 92 LEU A CA 1
ATOM 727 C C . LEU A 1 92 ? 6.275 -7.441 -5.455 1.00 87.00 92 LEU A C 1
ATOM 729 O O . LEU A 1 92 ? 5.332 -6.646 -5.503 1.00 87.00 92 LEU A O 1
ATOM 733 N N . LYS A 1 93 ? 7.433 -7.201 -6.076 1.00 84.25 93 LYS A N 1
ATOM 734 C CA . LYS A 1 93 ? 7.710 -6.009 -6.880 1.00 84.25 93 LYS A CA 1
ATOM 735 C C . LYS A 1 93 ? 6.763 -5.913 -8.081 1.00 84.25 93 LYS A C 1
ATOM 737 O O . LYS A 1 93 ? 6.333 -6.928 -8.648 1.00 84.25 93 LYS A O 1
ATOM 742 N N . PRO A 1 94 ? 6.419 -4.691 -8.511 1.00 77.31 94 PRO A N 1
ATOM 743 C CA . PRO A 1 94 ? 5.791 -4.490 -9.799 1.00 77.31 94 PRO A CA 1
ATOM 744 C C . PRO A 1 94 ? 6.736 -4.873 -10.932 1.00 77.31 94 PRO A C 1
ATOM 746 O O . PRO A 1 94 ? 7.838 -4.351 -11.044 1.00 77.31 94 PRO A O 1
ATOM 749 N N . THR A 1 95 ? 6.285 -5.793 -11.781 1.00 72.06 95 THR A N 1
ATOM 750 C CA . THR A 1 95 ? 6.982 -6.162 -13.009 1.00 72.06 95 THR A CA 1
ATOM 751 C C . THR A 1 95 ? 6.473 -5.293 -14.149 1.00 72.06 95 THR A C 1
ATOM 753 O O . THR A 1 95 ? 5.268 -5.193 -14.395 1.00 72.06 95 THR A O 1
ATOM 756 N N . HIS A 1 96 ? 7.402 -4.631 -14.825 1.00 75.00 96 HIS A N 1
ATOM 757 C CA . HIS A 1 96 ? 7.154 -3.893 -16.051 1.00 75.00 96 HIS A CA 1
ATOM 758 C C . HIS A 1 96 ? 8.407 -3.977 -16.921 1.00 75.00 96 HIS A C 1
ATOM 760 O O . HIS A 1 96 ? 9.519 -3.754 -16.443 1.00 75.00 96 HIS A O 1
ATOM 766 N N . GLU A 1 97 ? 8.212 -4.304 -18.192 1.00 69.19 97 GLU A N 1
ATOM 767 C CA . GLU A 1 97 ? 9.255 -4.269 -19.209 1.00 69.19 97 GLU A CA 1
ATOM 768 C C . GLU A 1 97 ? 9.111 -2.944 -19.957 1.00 69.19 97 GLU A C 1
ATOM 770 O O . GLU A 1 97 ? 8.111 -2.725 -20.643 1.00 69.19 97 GLU A O 1
ATOM 775 N N . CYS A 1 98 ? 10.071 -2.034 -19.768 1.00 69.81 98 CYS A N 1
ATOM 776 C CA . CYS A 1 98 ? 10.049 -0.749 -20.459 1.00 69.81 98 CYS A CA 1
ATOM 777 C C . CYS A 1 98 ? 10.420 -1.026 -21.939 1.00 69.81 98 CYS A C 1
ATOM 779 O O . CYS A 1 98 ? 11.463 -1.628 -22.213 1.00 69.81 98 CYS A O 1
ATOM 781 N N . ASP A 1 99 ? 9.568 -0.625 -22.895 1.00 61.12 99 ASP A N 1
ATOM 782 C CA . ASP A 1 99 ? 9.905 -0.709 -24.321 1.00 61.12 99 ASP A CA 1
ATOM 783 C C . ASP A 1 99 ? 11.197 0.085 -24.549 1.00 61.12 99 ASP A C 1
ATOM 785 O O . ASP A 1 99 ? 11.319 1.236 -24.132 1.00 61.12 99 ASP A O 1
ATOM 789 N N . SER A 1 100 ? 12.182 -0.519 -25.208 1.00 55.31 100 SER A N 1
ATOM 790 C CA . SER A 1 100 ? 13.548 0.007 -25.366 1.00 55.31 100 SER A CA 1
ATOM 791 C C . SER A 1 100 ? 13.658 1.298 -26.195 1.00 55.31 100 SER A C 1
ATOM 793 O O . SER A 1 100 ? 14.763 1.735 -26.511 1.00 55.31 100 SER A O 1
ATOM 795 N N . LYS A 1 101 ? 12.534 1.940 -26.536 1.00 55.50 101 LYS A N 1
ATOM 796 C CA . LYS A 1 101 ? 12.498 3.270 -27.143 1.00 55.50 101 LYS A CA 1
ATOM 797 C C . LYS A 1 101 ? 12.452 4.319 -26.028 1.00 55.50 101 LYS A C 1
ATOM 799 O O . LYS A 1 101 ? 11.381 4.521 -25.456 1.00 55.50 101 LYS A O 1
ATOM 804 N N . PRO A 1 102 ? 13.571 4.993 -25.708 1.00 50.84 102 PRO A N 1
ATOM 805 C CA . PRO A 1 102 ? 13.538 6.088 -24.751 1.00 50.84 102 PRO A CA 1
A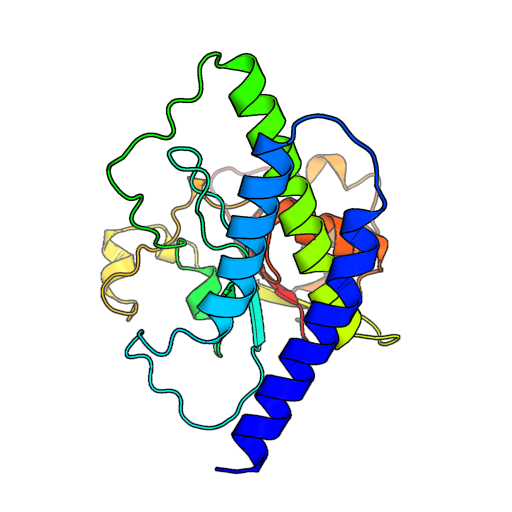TOM 806 C C . PRO A 1 102 ? 12.567 7.162 -25.250 1.00 50.84 102 PRO A C 1
ATOM 808 O O . PRO A 1 102 ? 12.591 7.535 -26.427 1.00 50.84 102 PRO A O 1
ATOM 811 N N . LEU A 1 103 ? 11.713 7.664 -24.356 1.00 53.94 103 LEU A N 1
ATOM 812 C CA . LEU A 1 103 ? 11.027 8.927 -24.597 1.00 53.94 103 LEU A CA 1
ATOM 813 C C . LEU A 1 103 ? 12.126 9.977 -24.763 1.00 53.94 103 LEU A C 1
ATOM 815 O O . LEU A 1 103 ? 12.888 10.231 -23.834 1.00 53.94 103 LEU A O 1
ATOM 819 N N . VAL A 1 104 ? 12.250 10.540 -25.965 1.00 46.34 104 VAL A N 1
ATOM 820 C CA . VAL A 1 104 ? 13.177 11.638 -26.261 1.00 46.34 104 VAL A CA 1
ATOM 821 C C . VAL A 1 104 ? 12.650 12.885 -25.547 1.00 46.34 104 VAL A C 1
ATOM 823 O O . VAL A 1 104 ? 12.002 13.737 -26.146 1.00 46.34 104 VAL A O 1
ATOM 826 N N . LEU A 1 105 ? 12.851 12.958 -24.234 1.00 52.19 105 LEU A N 1
ATOM 827 C CA . LEU A 1 105 ? 12.555 14.132 -23.429 1.00 52.19 105 LEU A CA 1
ATOM 828 C C . LEU A 1 105 ? 13.837 14.956 -23.332 1.00 52.19 105 LEU A C 1
ATOM 830 O O . LEU A 1 105 ? 14.779 14.615 -22.625 1.00 52.19 105 LEU A O 1
ATOM 834 N N . GLN A 1 106 ? 13.879 16.031 -24.114 1.00 45.75 106 GLN A N 1
ATOM 835 C CA . GLN A 1 106 ? 14.924 17.043 -24.042 1.00 45.75 106 GLN A CA 1
ATOM 836 C C . GLN A 1 106 ? 14.695 17.873 -22.762 1.00 45.75 106 GLN A C 1
ATOM 838 O O . GLN A 1 106 ? 13.671 18.545 -22.648 1.00 45.75 106 GLN A O 1
ATOM 843 N N . ASN A 1 107 ? 15.657 17.819 -21.832 1.00 53.94 107 ASN A N 1
ATOM 844 C CA . ASN A 1 107 ? 15.779 18.534 -20.543 1.00 53.94 107 ASN A CA 1
ATOM 845 C C . ASN A 1 107 ? 15.303 17.778 -19.285 1.00 53.94 107 ASN A C 1
ATOM 847 O O . ASN A 1 107 ? 14.108 17.653 -19.020 1.00 53.94 107 ASN A O 1
ATOM 851 N N . ASP A 1 108 ? 16.266 17.417 -18.430 1.00 54.56 108 ASP A N 1
ATOM 852 C CA . ASP A 1 108 ? 16.079 16.689 -17.162 1.00 54.56 108 ASP A CA 1
ATOM 853 C C . ASP A 1 108 ? 15.116 17.379 -16.175 1.00 54.56 108 ASP A C 1
ATOM 855 O O . ASP A 1 108 ? 14.339 16.717 -15.486 1.00 54.56 108 ASP A O 1
ATOM 859 N N . MET A 1 109 ? 15.095 18.720 -16.138 1.00 54.41 109 MET A N 1
ATOM 860 C CA . MET A 1 109 ? 14.171 19.479 -15.276 1.00 54.41 109 MET A CA 1
ATOM 861 C C . MET A 1 109 ? 12.699 19.337 -15.703 1.00 54.41 109 MET A C 1
ATOM 863 O O . MET A 1 109 ? 11.811 19.332 -14.852 1.00 54.41 109 MET A O 1
ATOM 867 N N . ASN A 1 110 ? 12.427 19.175 -17.003 1.00 61.19 110 ASN A N 1
ATOM 868 C CA . ASN A 1 110 ? 11.069 18.923 -17.497 1.00 61.19 110 ASN A CA 1
ATOM 869 C C . ASN A 1 110 ? 10.622 17.488 -17.203 1.00 61.19 110 ASN A C 1
ATOM 871 O O . ASN A 1 110 ? 9.445 17.271 -16.933 1.00 61.19 110 ASN A O 1
ATOM 875 N N . VAL A 1 111 ? 11.550 16.525 -17.211 1.00 62.72 111 VAL A N 1
ATOM 876 C CA . VAL A 1 111 ? 11.253 15.121 -16.895 1.00 62.72 111 VAL A CA 1
ATOM 877 C C . VAL A 1 111 ? 10.856 14.965 -15.432 1.00 62.72 111 VAL A C 1
ATOM 879 O O . VAL A 1 111 ? 9.830 14.358 -15.160 1.00 62.72 111 VAL A O 1
ATOM 882 N N . SER A 1 112 ? 11.600 15.561 -14.495 1.00 65.56 112 SER A N 1
ATOM 883 C CA . SER A 1 112 ? 11.277 15.477 -13.060 1.00 65.56 112 SER A CA 1
ATOM 884 C C . SER A 1 112 ? 9.895 16.064 -12.736 1.00 65.56 112 SER A C 1
ATOM 886 O O . SER A 1 112 ? 9.066 15.408 -12.104 1.00 65.56 112 SER A O 1
ATOM 888 N N . ASN A 1 113 ? 9.591 17.257 -13.261 1.00 71.06 113 ASN A N 1
ATOM 889 C CA . ASN A 1 113 ? 8.272 17.873 -13.090 1.00 71.06 113 ASN A CA 1
ATOM 890 C C . ASN A 1 113 ? 7.152 17.026 -13.710 1.00 71.06 113 ASN A C 1
ATOM 892 O O . ASN A 1 113 ? 6.076 16.903 -13.130 1.00 71.06 113 ASN A O 1
ATOM 896 N N . MET A 1 114 ? 7.410 16.416 -14.866 1.00 69.88 114 MET A N 1
ATOM 897 C CA . MET A 1 114 ? 6.450 15.556 -15.547 1.00 69.88 114 MET A CA 1
ATOM 898 C C . MET A 1 114 ? 6.200 14.243 -14.796 1.00 69.88 114 MET A C 1
ATOM 900 O O . MET A 1 114 ? 5.054 13.818 -14.684 1.00 69.88 114 MET A O 1
ATOM 904 N N . THR A 1 115 ? 7.243 13.625 -14.244 1.00 74.69 115 THR A N 1
ATOM 905 C CA . THR A 1 115 ? 7.135 12.423 -13.407 1.00 74.69 115 THR A CA 1
ATOM 906 C C . THR A 1 115 ? 6.279 12.695 -12.176 1.00 74.69 115 THR A C 1
ATOM 908 O O . THR A 1 115 ? 5.357 11.929 -11.908 1.00 74.69 115 THR A O 1
ATOM 911 N N . ASN A 1 116 ? 6.521 13.812 -11.483 1.00 79.94 116 ASN A N 1
ATOM 912 C CA . ASN A 1 116 ? 5.745 14.194 -10.302 1.00 79.94 116 ASN A CA 1
ATOM 913 C C . ASN A 1 116 ? 4.264 14.405 -10.641 1.00 79.94 116 ASN A C 1
ATOM 915 O O . ASN A 1 116 ? 3.400 13.883 -9.948 1.00 79.94 116 ASN A O 1
ATOM 919 N N . GLN A 1 117 ? 3.966 15.103 -11.741 1.00 78.25 117 GLN A N 1
ATOM 920 C CA . GLN A 1 117 ? 2.584 15.328 -12.176 1.00 78.25 117 GLN A CA 1
ATOM 921 C C . GLN A 1 117 ? 1.869 14.025 -12.544 1.00 78.25 117 GLN A C 1
ATOM 923 O O . GLN A 1 117 ? 0.725 13.810 -12.154 1.00 78.25 117 GLN A O 1
ATOM 928 N N . VAL A 1 118 ? 2.539 13.128 -13.273 1.00 77.56 118 VAL A N 1
ATOM 929 C CA . VAL A 1 118 ? 1.968 11.815 -13.599 1.00 77.56 118 VAL A CA 1
ATOM 930 C C . VAL A 1 118 ? 1.720 11.009 -12.327 1.00 77.56 118 VAL A C 1
ATOM 932 O O . VAL A 1 118 ? 0.674 10.384 -12.192 1.00 77.56 118 VAL A O 1
ATOM 935 N N . GLU A 1 119 ? 2.656 11.026 -11.384 1.00 82.88 119 GLU A N 1
ATOM 936 C CA . GLU A 1 119 ? 2.503 10.329 -10.112 1.00 82.88 119 GLU A CA 1
ATOM 937 C C . GLU A 1 119 ? 1.323 10.864 -9.288 1.00 82.88 119 GLU A C 1
ATOM 939 O O . GLU A 1 119 ? 0.528 10.066 -8.789 1.00 82.88 119 GLU A O 1
ATOM 944 N N . GLU A 1 120 ? 1.165 12.186 -9.198 1.00 85.44 120 GLU A N 1
ATOM 945 C CA . GLU A 1 120 ? 0.028 12.828 -8.528 1.00 85.44 120 GLU A CA 1
ATOM 946 C C . GLU A 1 120 ? -1.309 12.423 -9.159 1.00 85.44 120 GLU A C 1
ATOM 948 O O . GLU A 1 120 ? -2.249 12.072 -8.447 1.00 85.44 120 GLU A O 1
ATOM 953 N N . GLU A 1 121 ? -1.395 12.380 -10.488 1.00 81.25 121 GLU A N 1
ATOM 954 C CA . GLU A 1 121 ? -2.605 11.938 -11.189 1.00 81.25 121 GLU A CA 1
ATOM 955 C C . GLU A 1 121 ? -2.932 10.460 -10.935 1.00 81.25 121 GLU A C 1
ATOM 957 O O . GLU A 1 121 ? -4.091 10.096 -10.707 1.00 81.25 121 GLU A O 1
ATOM 962 N N . LEU A 1 122 ? -1.919 9.588 -10.921 1.00 83.38 122 LEU A N 1
ATOM 963 C CA . LEU A 1 122 ? -2.112 8.171 -10.604 1.00 83.38 122 LEU A CA 1
ATOM 964 C C . LEU A 1 122 ? -2.567 7.976 -9.152 1.00 83.38 122 LEU A C 1
ATOM 966 O O . LEU A 1 122 ? -3.434 7.138 -8.887 1.00 83.38 122 LEU A O 1
ATOM 970 N N . LEU A 1 123 ? -2.024 8.760 -8.218 1.00 88.62 123 LEU A N 1
ATOM 971 C CA . LEU A 1 123 ? -2.456 8.773 -6.820 1.00 88.62 123 LEU A CA 1
ATOM 972 C C . LEU A 1 123 ? -3.902 9.257 -6.686 1.00 88.62 123 LEU A C 1
ATOM 974 O O . LEU A 1 123 ? -4.715 8.564 -6.075 1.00 88.62 123 LEU A O 1
ATOM 978 N N . ASN A 1 124 ? -4.258 10.369 -7.332 1.00 86.00 124 ASN A N 1
ATOM 979 C CA . ASN A 1 124 ? -5.630 10.881 -7.370 1.00 86.00 124 ASN A CA 1
ATOM 980 C C . ASN A 1 124 ? -6.609 9.823 -7.900 1.00 86.00 124 ASN A C 1
ATOM 982 O O . ASN A 1 124 ? -7.727 9.675 -7.398 1.00 86.00 124 ASN A O 1
ATOM 986 N N . TYR A 1 125 ? -6.201 9.059 -8.915 1.00 83.44 125 TYR A N 1
ATOM 987 C CA . TYR A 1 125 ? -7.020 7.984 -9.459 1.00 83.44 125 TYR A CA 1
ATOM 988 C C . TYR A 1 125 ? -7.164 6.801 -8.493 1.00 83.44 125 TYR A C 1
ATOM 990 O O . TYR A 1 125 ? -8.280 6.310 -8.291 1.00 83.44 125 TYR A O 1
ATOM 998 N N . LEU A 1 126 ? -6.069 6.369 -7.860 1.00 88.50 126 LEU A N 1
ATOM 999 C CA . LEU A 1 126 ? -6.091 5.342 -6.817 1.00 88.50 126 LEU A CA 1
ATOM 1000 C C . LEU A 1 126 ? -7.043 5.737 -5.683 1.00 88.50 126 LEU A C 1
ATOM 1002 O O . LEU A 1 126 ? -7.902 4.938 -5.308 1.00 88.50 126 LEU A O 1
ATOM 1006 N N . GLU A 1 127 ? -6.943 6.974 -5.194 1.00 89.62 127 GLU A N 1
ATOM 1007 C CA . GLU A 1 127 ? -7.842 7.526 -4.182 1.00 89.62 127 GLU A CA 1
ATOM 1008 C C . GLU A 1 127 ? -9.302 7.432 -4.627 1.00 89.62 127 GLU A C 1
ATOM 1010 O O . GLU A 1 127 ? -10.113 6.820 -3.931 1.00 89.62 127 GLU A O 1
ATOM 1015 N N . LYS A 1 128 ? -9.651 7.961 -5.809 1.00 85.12 128 LYS A N 1
ATOM 1016 C CA . LYS A 1 128 ? -11.030 7.923 -6.334 1.00 85.12 128 LYS A CA 1
ATOM 1017 C C . LYS A 1 128 ? -11.587 6.498 -6.387 1.00 85.12 128 LYS A C 1
ATOM 1019 O O . LYS A 1 128 ? -12.724 6.268 -5.971 1.00 85.12 128 LYS A O 1
ATOM 1024 N N . VAL A 1 129 ? -10.798 5.532 -6.863 1.00 84.12 129 VAL A N 1
ATOM 1025 C CA . VAL A 1 129 ? -11.217 4.122 -6.933 1.00 84.12 129 VAL A CA 1
ATOM 1026 C C . VAL A 1 129 ? -11.431 3.540 -5.537 1.00 84.12 129 VAL A C 1
ATOM 1028 O O . VAL A 1 129 ? -12.456 2.899 -5.299 1.00 84.12 129 VAL A O 1
ATOM 1031 N N . VAL A 1 130 ? -10.518 3.788 -4.601 1.00 87.06 130 VAL A N 1
ATOM 1032 C CA . VAL A 1 130 ? -10.625 3.295 -3.221 1.00 87.06 130 VAL A CA 1
ATOM 1033 C C . VAL A 1 130 ? -11.833 3.911 -2.508 1.00 87.06 130 VAL A C 1
ATOM 1035 O O . VAL A 1 130 ? -12.669 3.174 -1.981 1.00 87.06 130 VAL A O 1
ATOM 1038 N N . PHE A 1 131 ? -12.002 5.234 -2.574 1.00 83.81 131 PHE A N 1
ATOM 1039 C CA . PHE A 1 131 ? -13.145 5.938 -1.985 1.00 83.81 131 PHE A CA 1
ATOM 1040 C C . PHE A 1 131 ? -14.479 5.468 -2.566 1.00 83.81 131 PHE A C 1
ATOM 1042 O O . PHE A 1 131 ? -15.432 5.259 -1.817 1.00 83.81 131 PHE A O 1
ATOM 1049 N N . SER A 1 132 ? -14.554 5.236 -3.882 1.00 80.25 132 SER A N 1
ATOM 1050 C CA . SER A 1 132 ? -15.784 4.743 -4.516 1.00 80.25 132 SER A CA 1
ATOM 1051 C C . SER A 1 132 ? -16.220 3.366 -4.003 1.00 80.25 132 SER A C 1
ATOM 1053 O O . SER A 1 132 ? -17.412 3.066 -3.979 1.00 80.25 132 SER A O 1
ATOM 1055 N N . ARG A 1 133 ? -15.265 2.533 -3.571 1.00 79.44 133 ARG A N 1
ATOM 1056 C CA . ARG A 1 133 ? -15.526 1.176 -3.077 1.00 79.44 133 ARG A CA 1
ATOM 1057 C C . ARG A 1 133 ? -15.906 1.141 -1.613 1.00 79.44 133 ARG A C 1
ATOM 1059 O O . ARG A 1 133 ? -16.833 0.421 -1.249 1.00 79.44 133 ARG A O 1
ATOM 1066 N N . ILE A 1 134 ? -15.204 1.913 -0.793 1.00 80.62 134 ILE A N 1
ATOM 1067 C CA . ILE A 1 134 ? -15.480 1.956 0.641 1.00 80.62 134 ILE A CA 1
ATOM 1068 C C . ILE A 1 134 ? -16.770 2.749 0.914 1.00 80.62 134 ILE A C 1
ATOM 1070 O O . ILE A 1 134 ? -17.570 2.380 1.777 1.00 80.62 134 ILE A O 1
ATOM 1074 N N . GLY A 1 135 ? -17.031 3.801 0.132 1.00 75.69 135 GLY A N 1
ATOM 1075 C CA . GLY A 1 135 ? -18.201 4.658 0.294 1.00 75.69 135 GLY A CA 1
ATOM 1076 C C . GLY A 1 135 ? -18.165 5.431 1.615 1.00 75.69 135 GLY A C 1
ATOM 1077 O O . GLY A 1 135 ? -17.131 5.963 2.003 1.00 75.69 135 GLY A O 1
ATOM 1078 N N . GLN A 1 136 ? -19.303 5.494 2.312 1.00 74.38 136 GLN A N 1
ATOM 1079 C CA . GLN A 1 136 ? -19.435 6.153 3.625 1.00 74.38 136 GLN A CA 1
ATOM 1080 C C . GLN A 1 136 ? -19.102 5.230 4.810 1.00 74.38 136 GLN A C 1
ATOM 1082 O O . GLN A 1 136 ? -19.425 5.550 5.952 1.00 74.38 136 GLN A O 1
ATOM 1087 N N . LYS A 1 137 ? -18.532 4.050 4.552 1.00 81.00 137 LYS A N 1
ATOM 1088 C CA . LYS A 1 137 ? -18.222 3.083 5.605 1.00 81.00 137 LYS A CA 1
ATOM 1089 C C . LYS A 1 137 ? -16.937 3.456 6.330 1.00 81.00 137 LYS A C 1
ATOM 1091 O O . LYS A 1 137 ? -16.064 4.127 5.784 1.00 81.00 137 LYS A O 1
ATOM 1096 N N . ASP A 1 138 ? -16.822 2.938 7.545 1.00 87.94 138 ASP A N 1
ATOM 1097 C CA . ASP A 1 138 ? -15.566 2.945 8.278 1.00 87.94 138 ASP A CA 1
ATOM 1098 C C . ASP A 1 138 ? -14.485 2.190 7.495 1.00 87.94 138 ASP A C 1
ATOM 1100 O O . ASP A 1 138 ? -14.733 1.119 6.934 1.00 87.94 138 ASP A O 1
ATOM 1104 N N . VAL A 1 139 ? -13.284 2.765 7.467 1.00 91.69 139 VAL A N 1
ATOM 1105 C CA . VAL A 1 139 ? -12.119 2.211 6.776 1.00 91.69 139 VAL A CA 1
ATOM 1106 C C . VAL A 1 139 ? -11.224 1.515 7.786 1.00 91.69 139 VAL A C 1
ATOM 1108 O O . VAL A 1 139 ? -10.968 2.062 8.859 1.00 91.69 139 VAL A O 1
ATOM 1111 N N . TYR A 1 140 ? -10.711 0.338 7.430 1.00 93.31 140 TYR A N 1
ATOM 1112 C CA . TYR A 1 140 ? -9.832 -0.431 8.302 1.00 93.31 140 TYR A CA 1
ATOM 1113 C C . TYR A 1 140 ? -8.552 -0.860 7.588 1.00 93.31 140 TYR A C 1
ATOM 1115 O O . TYR A 1 140 ? -8.596 -1.308 6.438 1.00 93.31 140 TYR A O 1
ATOM 1123 N N . LEU A 1 141 ? -7.428 -0.777 8.299 1.00 93.62 141 LEU A N 1
ATOM 1124 C CA . LEU A 1 141 ? -6.178 -1.430 7.922 1.00 93.62 141 LEU A CA 1
ATOM 1125 C C . LEU A 1 141 ? -6.029 -2.717 8.714 1.00 93.62 141 LEU A C 1
ATOM 1127 O O . LEU A 1 141 ? -6.037 -2.688 9.943 1.00 93.62 141 LEU A O 1
ATOM 1131 N N . LYS A 1 142 ? -5.839 -3.822 8.003 1.00 93.75 142 LYS A N 1
ATOM 1132 C CA . LYS A 1 142 ? -5.432 -5.089 8.587 1.00 93.75 142 LYS A CA 1
ATOM 1133 C C . LYS A 1 142 ? -3.920 -5.144 8.747 1.00 93.75 142 LYS A C 1
ATOM 1135 O O . LYS A 1 142 ? -3.189 -4.734 7.848 1.00 93.75 142 LYS A O 1
ATOM 1140 N N . ILE A 1 143 ? -3.475 -5.689 9.870 1.00 92.25 143 ILE A N 1
ATOM 1141 C CA . ILE A 1 143 ? -2.088 -5.817 10.293 1.00 92.25 143 ILE A CA 1
ATOM 1142 C C . ILE A 1 143 ? -1.684 -7.284 10.195 1.00 92.25 143 ILE A C 1
ATOM 1144 O O . ILE A 1 143 ? -2.356 -8.168 10.724 1.00 92.25 143 ILE A O 1
ATOM 1148 N N . VAL A 1 144 ? -0.570 -7.547 9.519 1.00 91.00 144 VAL A N 1
ATOM 1149 C CA . VAL A 1 144 ? 0.013 -8.881 9.392 1.00 91.00 144 VAL A CA 1
ATOM 1150 C C . VAL A 1 144 ? 1.508 -8.803 9.650 1.00 91.00 144 VAL A C 1
ATOM 1152 O O . VAL A 1 144 ? 2.209 -7.958 9.101 1.00 91.00 144 VAL A O 1
ATOM 1155 N N . ASP A 1 145 ? 2.014 -9.722 10.462 1.00 88.88 145 ASP A N 1
ATOM 1156 C CA . ASP A 1 145 ? 3.446 -9.847 10.679 1.00 88.88 145 ASP A CA 1
ATOM 1157 C C . ASP A 1 145 ? 4.155 -10.435 9.470 1.00 88.88 145 ASP A C 1
ATOM 1159 O O . ASP A 1 145 ? 3.815 -11.523 9.001 1.00 88.88 145 ASP A O 1
ATOM 1163 N N . VAL A 1 146 ? 5.194 -9.739 9.011 1.00 89.00 146 VAL A N 1
ATOM 1164 C CA . VAL A 1 146 ? 6.101 -10.263 7.996 1.00 89.00 146 VAL A CA 1
ATOM 1165 C C . VAL A 1 146 ? 7.318 -10.852 8.713 1.00 89.00 146 VAL A C 1
ATOM 1167 O O . VAL A 1 146 ? 8.067 -10.122 9.371 1.00 89.00 146 VAL A O 1
ATOM 1170 N N . PRO A 1 147 ? 7.540 -12.175 8.622 1.00 86.94 147 PRO A N 1
ATOM 1171 C CA . PRO A 1 147 ? 8.680 -12.803 9.271 1.00 86.94 147 PRO A CA 1
ATOM 1172 C C . PRO A 1 147 ? 9.990 -12.245 8.708 1.00 86.94 147 PRO A C 1
ATOM 1174 O O . PRO A 1 147 ? 10.174 -12.198 7.493 1.00 86.94 147 PRO A O 1
ATOM 1177 N N . THR A 1 148 ? 10.938 -11.887 9.576 1.00 85.44 148 THR A N 1
ATOM 1178 C CA . THR A 1 148 ? 12.251 -11.348 9.166 1.00 85.44 148 THR A CA 1
ATOM 1179 C C . THR A 1 148 ? 13.002 -12.291 8.225 1.00 85.44 148 THR A C 1
ATOM 1181 O O . THR A 1 148 ? 13.757 -11.847 7.365 1.00 85.44 148 THR A O 1
ATOM 1184 N N . GLN A 1 149 ? 12.743 -13.601 8.317 1.00 84.31 149 GLN A N 1
ATOM 1185 C CA . GLN A 1 149 ? 13.340 -14.602 7.434 1.00 84.31 149 GLN A CA 1
ATOM 1186 C C . GLN A 1 149 ? 12.916 -14.449 5.966 1.00 84.31 149 GLN A C 1
ATOM 1188 O O . GLN A 1 149 ? 13.580 -15.017 5.103 1.00 84.31 149 GLN A O 1
ATOM 1193 N N . PHE A 1 150 ? 11.843 -13.707 5.669 1.00 84.25 150 PHE A N 1
ATOM 1194 C CA . PHE A 1 150 ? 11.428 -13.400 4.299 1.00 84.25 150 PHE A CA 1
ATOM 1195 C C . PHE A 1 150 ? 12.484 -12.580 3.540 1.00 84.25 150 PHE A C 1
ATOM 1197 O O . PHE A 1 150 ? 12.613 -12.711 2.321 1.00 84.25 150 PHE A O 1
ATOM 1204 N N . PHE A 1 151 ? 13.258 -11.756 4.248 1.00 84.31 151 PHE A N 1
ATOM 1205 C CA . PHE A 1 151 ? 14.282 -10.885 3.664 1.00 84.31 151 PHE A CA 1
ATOM 1206 C C . PHE A 1 151 ? 15.656 -11.556 3.538 1.00 84.31 151 PHE A C 1
ATOM 1208 O O . PHE A 1 151 ? 16.573 -10.970 2.979 1.00 84.31 151 PHE A O 1
ATOM 1215 N N . ILE A 1 152 ? 15.790 -12.803 4.002 1.00 82.62 152 ILE A N 1
ATOM 1216 C CA . ILE A 1 152 ? 17.013 -13.601 3.879 1.00 82.62 152 ILE A CA 1
ATOM 1217 C C . ILE A 1 152 ? 16.891 -14.470 2.622 1.00 82.62 152 ILE A C 1
ATOM 1219 O O . ILE A 1 152 ? 16.050 -15.375 2.576 1.00 82.62 152 ILE A O 1
ATOM 1223 N N . GLU A 1 153 ? 17.715 -14.202 1.607 1.00 76.62 153 GLU A N 1
ATOM 1224 C CA . GLU A 1 153 ? 17.624 -14.815 0.274 1.00 76.62 153 GLU A CA 1
ATOM 1225 C C . GLU A 1 153 ? 17.622 -16.352 0.328 1.00 76.62 153 GLU A C 1
ATOM 1227 O O . GLU A 1 153 ? 16.740 -17.003 -0.240 1.00 76.62 153 GLU A O 1
ATOM 1232 N N . GLU A 1 154 ? 18.514 -16.950 1.118 1.00 74.81 154 GLU A N 1
ATOM 1233 C CA . GLU A 1 154 ? 18.645 -18.404 1.245 1.00 74.81 154 GLU A CA 1
ATOM 1234 C C . GLU A 1 154 ? 17.388 -19.046 1.847 1.00 74.81 154 GLU A C 1
ATOM 1236 O O . GLU A 1 154 ? 17.020 -20.176 1.509 1.00 74.81 154 GLU A O 1
ATOM 1241 N N . ARG A 1 155 ? 16.692 -18.325 2.736 1.00 74.25 155 ARG A N 1
ATOM 1242 C CA . ARG A 1 155 ? 15.466 -18.799 3.402 1.00 74.25 155 ARG A CA 1
ATOM 1243 C C . ARG A 1 155 ? 14.212 -18.543 2.574 1.00 74.25 155 ARG A C 1
ATOM 1245 O O . ARG A 1 155 ? 13.229 -19.275 2.729 1.00 74.25 155 ARG A O 1
ATOM 1252 N N . ARG A 1 156 ? 14.251 -17.561 1.674 1.00 71.50 156 ARG A N 1
ATOM 1253 C CA . ARG A 1 156 ? 13.157 -17.221 0.759 1.00 71.50 156 ARG A CA 1
ATOM 1254 C C . ARG A 1 156 ? 12.840 -18.350 -0.221 1.00 71.50 156 ARG A C 1
ATOM 1256 O O . ARG A 1 156 ? 11.684 -18.505 -0.595 1.00 71.50 156 ARG A O 1
ATOM 1263 N N . SER A 1 157 ? 13.815 -19.205 -0.534 1.00 66.69 157 SER A N 1
ATOM 1264 C CA . SER A 1 157 ? 13.651 -20.417 -1.361 1.00 66.69 157 SER A CA 1
ATOM 1265 C C . SER A 1 157 ? 12.5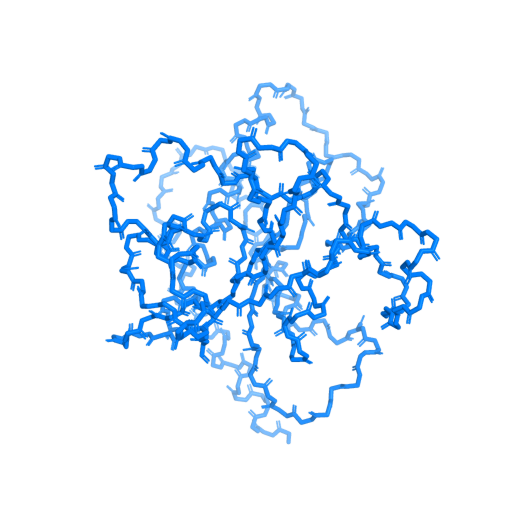06 -21.347 -0.920 1.00 66.69 157 SER A C 1
ATOM 1267 O O . SER A 1 157 ? 11.978 -22.114 -1.723 1.00 66.69 157 SER A O 1
ATOM 1269 N N . ARG A 1 158 ? 12.083 -21.271 0.350 1.00 70.50 158 ARG A N 1
ATOM 1270 C CA . ARG A 1 158 ? 10.968 -22.057 0.906 1.00 70.50 158 ARG A CA 1
ATOM 1271 C C . ARG A 1 158 ? 9.583 -21.489 0.573 1.00 70.50 158 ARG A C 1
ATOM 1273 O O . ARG A 1 158 ? 8.584 -22.179 0.773 1.00 70.50 158 ARG A O 1
ATOM 1280 N N . TRP A 1 159 ? 9.506 -20.251 0.094 1.00 71.62 159 TRP A N 1
ATOM 1281 C CA . TRP A 1 159 ? 8.258 -19.566 -0.224 1.00 71.62 159 TRP A CA 1
ATOM 1282 C C . TRP A 1 159 ? 7.889 -19.822 -1.687 1.00 71.62 159 TRP A C 1
ATOM 1284 O O . TRP A 1 159 ? 8.666 -19.549 -2.598 1.00 71.62 159 TRP A O 1
ATOM 1294 N N . LYS A 1 160 ? 6.683 -20.348 -1.927 1.00 70.75 160 LYS A N 1
ATOM 1295 C CA . LYS A 1 160 ? 6.170 -20.576 -3.285 1.00 70.75 160 LYS A CA 1
ATOM 1296 C C . LYS A 1 160 ? 5.685 -19.256 -3.882 1.00 70.75 160 LYS A C 1
ATOM 1298 O O . LYS A 1 160 ? 4.518 -18.903 -3.727 1.00 70.75 160 LYS A O 1
ATOM 1303 N N . LEU A 1 161 ? 6.583 -18.532 -4.541 1.00 73.56 161 LEU A N 1
ATOM 1304 C CA . LEU A 1 161 ? 6.237 -17.323 -5.286 1.00 73.56 161 LEU A CA 1
ATOM 1305 C C . LEU A 1 161 ? 5.782 -17.674 -6.714 1.00 73.56 161 LEU A C 1
ATOM 1307 O O . LEU A 1 161 ? 6.224 -18.687 -7.266 1.00 73.56 161 LEU A O 1
ATOM 1311 N N . PRO A 1 162 ? 4.898 -16.871 -7.330 1.00 72.06 162 PRO A N 1
ATOM 1312 C CA . PRO A 1 162 ? 4.536 -17.057 -8.728 1.00 72.06 162 PRO A CA 1
ATOM 1313 C C . PRO A 1 162 ? 5.765 -16.932 -9.648 1.00 72.06 162 PRO A C 1
ATOM 1315 O O . PRO A 1 162 ? 6.662 -16.128 -9.372 1.00 72.06 162 PRO A O 1
ATOM 1318 N N . PRO A 1 163 ? 5.814 -17.685 -10.761 1.00 66.56 163 PRO A N 1
ATOM 1319 C CA . PRO A 1 163 ? 6.898 -17.560 -11.731 1.00 66.56 163 PRO A CA 1
ATOM 1320 C C . PRO A 1 163 ? 6.957 -16.134 -12.299 1.00 66.56 163 PRO A C 1
ATOM 1322 O O . PRO A 1 163 ? 5.925 -15.481 -12.449 1.00 66.56 163 PRO A O 1
ATOM 1325 N N . ASN A 1 164 ? 8.163 -15.669 -12.639 1.00 69.00 164 ASN A N 1
ATOM 1326 C CA . ASN A 1 164 ? 8.432 -14.327 -13.180 1.00 69.00 164 ASN A CA 1
ATOM 1327 C C . ASN A 1 164 ? 8.047 -13.168 -12.245 1.00 69.00 164 ASN A C 1
ATOM 1329 O O . ASN A 1 164 ? 7.748 -12.069 -12.708 1.00 69.00 164 ASN A O 1
ATOM 1333 N N . THR A 1 165 ? 8.045 -13.401 -10.933 1.00 74.38 165 THR A N 1
ATOM 1334 C CA . THR A 1 165 ? 7.868 -12.339 -9.939 1.00 74.38 165 THR A CA 1
ATOM 1335 C C . THR A 1 165 ? 9.158 -12.117 -9.173 1.00 74.38 165 THR A C 1
ATOM 1337 O O . THR A 1 165 ? 9.921 -13.053 -8.930 1.00 74.38 165 THR A O 1
ATOM 1340 N N . VAL A 1 166 ? 9.409 -10.861 -8.813 1.00 83.06 166 VAL A N 1
ATOM 1341 C CA . VAL A 1 166 ? 10.560 -10.488 -7.995 1.00 83.06 166 VAL A CA 1
ATOM 1342 C C . VAL A 1 166 ? 10.034 -10.146 -6.604 1.00 83.06 166 VAL A C 1
ATOM 1344 O O . VAL A 1 166 ? 9.146 -9.301 -6.503 1.00 83.06 166 VAL A O 1
ATOM 1347 N N . PRO A 1 167 ? 10.503 -10.803 -5.536 1.00 86.50 167 PRO A N 1
ATOM 1348 C CA . PRO A 1 167 ? 10.125 -10.452 -4.170 1.00 86.50 167 PRO A CA 1
ATOM 1349 C C . PRO A 1 167 ? 10.620 -9.051 -3.802 1.00 86.50 167 PRO A C 1
ATOM 1351 O O . PRO A 1 167 ? 11.649 -8.600 -4.307 1.00 86.50 167 PRO A O 1
ATOM 1354 N N . ILE A 1 168 ? 9.918 -8.380 -2.891 1.00 87.31 168 ILE A N 1
ATOM 1355 C CA . ILE A 1 168 ? 10.456 -7.167 -2.269 1.00 87.31 168 ILE A CA 1
ATOM 1356 C C . ILE A 1 168 ? 11.701 -7.502 -1.430 1.00 87.31 168 ILE A C 1
ATOM 1358 O O . ILE A 1 168 ? 11.844 -8.594 -0.870 1.00 87.31 168 ILE A O 1
ATOM 1362 N N . GLU A 1 169 ? 12.618 -6.558 -1.354 1.00 88.75 169 GLU A N 1
ATOM 1363 C CA . GLU A 1 169 ? 13.801 -6.552 -0.506 1.00 88.75 169 GLU A CA 1
ATOM 1364 C C . GLU A 1 169 ? 13.553 -5.669 0.716 1.00 88.75 169 GLU A C 1
ATOM 1366 O O . GLU A 1 169 ? 12.596 -4.901 0.772 1.00 88.75 169 GLU A O 1
ATOM 1371 N N . GLU A 1 170 ? 14.430 -5.772 1.711 1.00 87.38 170 GLU A N 1
ATOM 1372 C CA . GLU A 1 170 ? 14.335 -4.956 2.924 1.00 87.38 170 GLU A CA 1
ATOM 1373 C C . GLU A 1 170 ? 14.378 -3.453 2.605 1.00 87.38 170 GLU A C 1
ATOM 1375 O O . GLU A 1 170 ? 13.652 -2.672 3.210 1.00 87.38 170 GLU A O 1
ATOM 1380 N N . ASN A 1 171 ? 15.162 -3.061 1.598 1.00 87.56 171 ASN A N 1
ATOM 1381 C CA . ASN A 1 171 ? 15.274 -1.671 1.153 1.00 87.56 171 ASN A CA 1
ATOM 1382 C C . ASN A 1 171 ? 14.007 -1.137 0.470 1.00 87.56 171 ASN A C 1
ATOM 1384 O O . ASN A 1 171 ? 13.865 0.076 0.337 1.00 87.56 171 ASN A O 1
ATOM 1388 N N . ASP A 1 172 ? 13.101 -2.017 0.036 1.00 86.75 172 ASP A N 1
ATOM 1389 C CA . ASP A 1 172 ? 11.813 -1.610 -0.527 1.00 86.75 172 ASP A CA 1
ATOM 1390 C C . ASP A 1 172 ? 10.774 -1.323 0.575 1.00 86.75 172 ASP A C 1
ATOM 1392 O O . ASP A 1 172 ? 9.710 -0.772 0.291 1.00 86.75 172 ASP A O 1
ATOM 1396 N N . CYS A 1 173 ? 11.051 -1.701 1.831 1.00 88.75 173 CYS A N 1
ATOM 1397 C CA . CYS A 1 173 ? 10.154 -1.457 2.955 1.00 88.75 173 CYS A CA 1
ATOM 1398 C C . CYS A 1 173 ? 10.124 0.029 3.322 1.00 88.75 173 CYS A C 1
ATOM 1400 O O . CYS A 1 173 ? 11.157 0.675 3.512 1.00 88.75 173 CYS A O 1
ATOM 1402 N N . THR A 1 174 ? 8.924 0.565 3.527 1.00 87.94 174 THR A N 1
ATOM 1403 C CA . THR A 1 174 ? 8.767 1.923 4.047 1.00 87.94 174 THR A CA 1
ATOM 1404 C C . THR A 1 174 ? 9.152 1.956 5.521 1.00 87.94 174 THR A C 1
ATOM 1406 O O . THR A 1 174 ? 8.613 1.200 6.328 1.00 87.94 174 THR A O 1
ATOM 1409 N N . LYS A 1 175 ? 10.057 2.854 5.907 1.00 85.62 175 LYS A N 1
ATOM 1410 C CA . LYS A 1 175 ? 10.400 3.047 7.318 1.00 85.62 175 LYS A CA 1
ATOM 1411 C C . LYS A 1 175 ? 9.341 3.900 8.002 1.00 85.62 175 LYS A C 1
ATOM 1413 O O . LYS A 1 175 ? 9.057 5.007 7.550 1.00 85.62 175 LYS A O 1
ATOM 1418 N N . ILE A 1 176 ? 8.777 3.390 9.090 1.00 74.38 176 ILE A N 1
ATOM 1419 C CA . ILE A 1 176 ? 7.945 4.182 9.996 1.00 74.38 176 ILE A CA 1
ATOM 1420 C C . ILE A 1 176 ? 8.854 4.642 11.129 1.00 74.38 176 ILE A C 1
ATOM 1422 O O . ILE A 1 176 ? 9.278 3.827 11.948 1.00 74.38 176 ILE A O 1
ATOM 1426 N N . ASP A 1 177 ? 9.157 5.938 11.167 1.00 65.31 177 ASP A N 1
ATOM 1427 C CA . ASP A 1 177 ? 9.902 6.522 12.278 1.00 65.31 177 ASP A CA 1
ATOM 1428 C C . ASP A 1 177 ? 8.986 6.624 13.502 1.00 65.31 177 ASP A C 1
ATOM 1430 O O . ASP A 1 177 ? 8.068 7.439 13.547 1.00 65.31 177 ASP A O 1
ATOM 1434 N N . ILE A 1 178 ? 9.210 5.758 14.489 1.00 57.53 178 ILE A N 1
ATOM 1435 C CA . ILE A 1 178 ? 8.414 5.691 15.720 1.00 57.53 178 ILE A CA 1
ATOM 1436 C C . ILE A 1 178 ? 8.680 6.921 16.606 1.00 57.53 178 ILE A C 1
ATOM 1438 O O . ILE A 1 178 ? 7.803 7.331 17.370 1.00 57.53 178 ILE A O 1
ATOM 1442 N N . CYS A 1 179 ? 9.857 7.545 16.487 1.00 47.88 179 CYS A N 1
ATOM 1443 C CA . CYS A 1 179 ? 10.336 8.572 17.412 1.00 47.88 179 CYS A CA 1
ATOM 1444 C C . CYS A 1 179 ? 9.670 9.944 17.228 1.00 47.88 179 CYS A C 1
ATOM 1446 O O . CYS A 1 179 ? 9.670 10.743 18.161 1.00 47.88 179 CYS A O 1
ATOM 1448 N N . LEU A 1 180 ? 9.035 10.213 16.084 1.00 47.91 180 LEU A N 1
ATOM 1449 C CA . LEU A 1 180 ? 8.244 11.437 15.870 1.00 47.91 180 LEU A CA 1
ATOM 1450 C C . LEU A 1 180 ? 6.786 11.312 16.357 1.00 47.91 180 LEU A C 1
ATOM 1452 O O . LEU A 1 180 ? 6.068 12.309 16.437 1.00 47.91 180 LEU A O 1
ATOM 1456 N N . ILE A 1 181 ? 6.335 10.100 16.699 1.00 50.72 181 ILE A N 1
ATOM 1457 C CA . ILE A 1 181 ? 4.907 9.771 16.858 1.00 50.72 181 ILE A CA 1
ATOM 1458 C C . ILE A 1 181 ? 4.485 9.697 18.336 1.00 50.72 181 ILE A C 1
ATOM 1460 O O . ILE A 1 181 ? 3.295 9.728 18.642 1.00 50.72 181 ILE A O 1
ATOM 1464 N N . GLU A 1 182 ? 5.421 9.706 19.290 1.00 47.94 182 GLU A N 1
ATOM 1465 C CA . GLU A 1 182 ? 5.073 9.831 20.718 1.00 47.94 182 GLU A CA 1
ATOM 1466 C C . GLU A 1 182 ? 4.330 11.146 21.032 1.00 47.94 182 GLU A C 1
ATOM 1468 O O . GLU A 1 182 ? 3.531 11.187 21.968 1.00 47.94 182 GLU A O 1
ATOM 1473 N N . GLN A 1 183 ? 4.501 12.187 20.206 1.00 49.47 183 GLN A N 1
ATOM 1474 C CA . GLN A 1 183 ? 3.744 13.443 20.305 1.00 49.47 183 GLN A CA 1
ATOM 1475 C C . GLN A 1 183 ? 2.353 13.391 19.635 1.00 49.47 183 GLN A C 1
ATOM 1477 O O . GLN A 1 183 ? 1.495 14.203 19.972 1.00 49.47 183 GLN A O 1
ATOM 1482 N N . TYR A 1 184 ? 2.087 12.416 18.754 1.00 54.28 184 TYR A N 1
ATOM 1483 C CA . TYR A 1 184 ? 0.828 12.240 18.007 1.00 54.28 184 TYR A CA 1
ATOM 1484 C C . TYR A 1 184 ? 0.253 10.837 18.232 1.00 54.28 184 TYR A C 1
ATOM 1486 O O . TYR A 1 184 ? 0.072 10.053 17.300 1.00 54.28 184 TYR A O 1
ATOM 1494 N N . GLY A 1 185 ? -0.025 10.503 19.495 1.00 63.00 185 GLY A N 1
ATOM 1495 C CA . GLY A 1 185 ? -0.366 9.146 19.936 1.00 63.00 185 GLY A CA 1
ATOM 1496 C C . GLY A 1 185 ? -1.575 8.464 19.271 1.00 63.00 185 GLY A C 1
ATOM 1497 O O . GLY A 1 185 ? -1.777 7.278 19.544 1.00 63.00 185 GLY A O 1
ATOM 1498 N N . ASP A 1 186 ? -2.326 9.176 18.423 1.00 79.00 186 ASP A N 1
ATOM 1499 C CA . ASP A 1 186 ? -3.514 8.713 17.691 1.00 79.00 186 ASP A CA 1
ATOM 1500 C C . ASP A 1 186 ? -3.276 8.450 16.187 1.00 79.00 186 ASP A C 1
ATOM 1502 O O . ASP A 1 186 ? -4.170 8.001 15.478 1.00 79.00 186 ASP A O 1
ATOM 1506 N N . HIS A 1 187 ? -2.065 8.661 15.667 1.00 86.19 187 HIS A N 1
ATOM 1507 C CA . HIS A 1 187 ? -1.782 8.377 14.256 1.00 86.19 187 HIS A CA 1
ATOM 1508 C C . HIS A 1 187 ? -1.919 6.876 13.920 1.00 86.19 187 HIS A C 1
ATOM 1510 O O . HIS A 1 187 ? -1.522 6.020 14.724 1.00 86.19 187 HIS A O 1
ATOM 1516 N N . TRP A 1 188 ? -2.428 6.531 12.727 1.00 88.75 188 TRP A N 1
ATOM 1517 C CA . TRP A 1 188 ? -2.671 5.142 12.300 1.00 88.75 188 TRP A CA 1
ATOM 1518 C C . TRP A 1 188 ? -1.448 4.237 12.467 1.00 88.75 188 TRP A C 1
ATOM 1520 O O . TRP A 1 188 ? -1.579 3.100 12.917 1.00 88.75 188 TRP A O 1
ATOM 1530 N N . SER A 1 189 ? -0.241 4.729 12.176 1.00 87.06 189 SER A N 1
ATOM 1531 C CA . SER A 1 189 ? 0.982 3.926 12.306 1.00 87.06 189 SER A CA 1
ATOM 1532 C C . SER A 1 189 ? 1.319 3.610 13.767 1.00 87.06 189 SER A C 1
ATOM 1534 O O . SER A 1 189 ? 1.786 2.516 14.078 1.00 87.06 189 SER A O 1
ATOM 1536 N N . CYS A 1 190 ? 0.997 4.520 14.689 1.00 82.94 190 CYS A N 1
ATOM 1537 C CA . CYS A 1 190 ? 1.124 4.303 16.127 1.00 82.94 190 CYS A CA 1
ATOM 1538 C C . CYS A 1 190 ? 0.131 3.244 16.615 1.00 82.94 190 CYS A C 1
ATOM 1540 O O . CYS A 1 190 ? 0.493 2.335 17.369 1.00 82.94 190 CYS A O 1
ATOM 1542 N N . ARG A 1 191 ? -1.121 3.339 16.152 1.00 86.56 191 ARG A N 1
ATOM 1543 C CA . ARG A 1 191 ? -2.174 2.364 16.462 1.00 86.56 191 ARG A CA 1
ATOM 1544 C C . ARG A 1 191 ? -1.841 0.988 15.894 1.00 86.56 191 ARG A C 1
ATOM 1546 O O . ARG A 1 191 ? -1.965 0.009 16.621 1.00 86.56 191 ARG A O 1
ATOM 1553 N N . ALA A 1 192 ? -1.278 0.904 14.688 1.00 86.25 192 ALA A N 1
ATOM 1554 C CA . ALA A 1 192 ? -0.813 -0.355 14.102 1.00 86.25 192 ALA A CA 1
ATOM 1555 C C . ALA A 1 192 ? 0.229 -1.068 14.983 1.00 86.25 192 ALA A C 1
ATOM 1557 O O . ALA A 1 192 ? 0.206 -2.289 15.119 1.00 86.25 192 ALA A O 1
ATOM 1558 N N . ILE A 1 193 ? 1.123 -0.312 15.625 1.00 82.38 193 ILE A N 1
ATOM 1559 C CA . ILE A 1 193 ? 2.146 -0.865 16.522 1.00 82.38 193 ILE A CA 1
ATOM 1560 C C . ILE A 1 193 ? 1.537 -1.280 17.871 1.00 82.38 193 ILE A C 1
ATOM 1562 O O . ILE A 1 193 ? 1.855 -2.356 18.382 1.00 82.38 193 ILE A O 1
ATOM 1566 N N . LYS A 1 194 ? 0.670 -0.441 18.455 1.00 78.94 194 LYS A N 1
ATOM 1567 C CA . LYS A 1 194 ? 0.079 -0.655 19.790 1.00 78.94 194 LYS A CA 1
ATOM 1568 C C . LYS A 1 194 ? -1.008 -1.732 19.809 1.00 78.94 194 LYS A C 1
ATOM 1570 O O . LYS A 1 194 ? -1.097 -2.490 20.774 1.00 78.94 194 LYS A O 1
ATOM 1575 N N . GLU A 1 195 ? -1.852 -1.781 18.782 1.00 72.38 195 GLU A N 1
ATOM 1576 C CA . GLU A 1 195 ? -3.057 -2.621 18.744 1.00 72.38 195 GLU A CA 1
ATOM 1577 C C . GLU A 1 195 ? -2.824 -4.003 18.134 1.00 72.38 195 GLU A C 1
ATOM 1579 O O . GLU A 1 195 ? -3.654 -4.883 18.345 1.00 72.38 195 GLU A O 1
ATOM 1584 N N . ARG A 1 196 ? -1.667 -4.244 17.500 1.00 69.44 196 ARG A N 1
ATOM 1585 C CA . ARG A 1 196 ? -1.284 -5.529 16.882 1.00 69.44 196 ARG A CA 1
ATOM 1586 C C . ARG A 1 196 ? -1.576 -6.767 17.739 1.00 69.44 196 ARG A C 1
ATOM 1588 O O . ARG A 1 196 ? -1.879 -7.821 17.203 1.00 69.44 196 ARG A O 1
ATOM 1595 N N . SER A 1 197 ? -1.416 -6.686 19.059 1.00 64.94 197 SER A N 1
ATOM 1596 C CA . SER A 1 197 ? -1.616 -7.831 19.962 1.00 64.94 197 SER A CA 1
ATOM 1597 C C . SER A 1 197 ? -3.065 -8.027 20.418 1.00 64.94 197 SER A C 1
ATOM 1599 O O . SER A 1 197 ? -3.361 -9.017 21.084 1.00 64.94 197 SER A O 1
ATOM 1601 N N . LYS A 1 198 ? -3.955 -7.078 20.109 1.00 66.06 198 LYS A N 1
ATOM 1602 C CA . LYS A 1 198 ? -5.341 -7.025 20.598 1.00 66.06 198 LYS A CA 1
ATOM 1603 C C . LYS A 1 198 ? -6.367 -7.104 19.474 1.00 66.06 198 LYS A C 1
ATOM 1605 O O . LYS A 1 198 ? -7.425 -7.691 19.674 1.00 66.06 198 LYS A O 1
ATOM 1610 N N . ASN A 1 199 ? -6.076 -6.489 18.333 1.00 71.12 199 ASN A N 1
ATOM 1611 C CA . ASN A 1 199 ? -6.948 -6.456 17.173 1.00 71.12 199 ASN A CA 1
ATOM 1612 C C . ASN A 1 199 ? -6.093 -6.404 15.905 1.00 71.12 199 ASN A C 1
ATOM 1614 O O . ASN A 1 199 ? -5.211 -5.557 15.779 1.00 71.12 199 ASN A O 1
ATOM 1618 N N . ASP A 1 200 ? -6.389 -7.283 14.952 1.00 81.69 200 ASP A N 1
ATOM 1619 C CA . ASP A 1 200 ? -5.677 -7.314 13.674 1.00 81.69 200 ASP A CA 1
ATOM 1620 C C . ASP A 1 200 ? -6.088 -6.148 12.768 1.00 81.69 200 ASP A C 1
ATOM 1622 O O . ASP A 1 200 ? -5.460 -5.945 11.738 1.00 81.69 200 ASP A O 1
ATOM 1626 N N . ASN A 1 201 ? -7.137 -5.390 13.112 1.00 90.56 201 ASN A N 1
ATOM 1627 C CA . ASN A 1 201 ? -7.631 -4.276 12.308 1.00 90.56 201 ASN A CA 1
ATOM 1628 C C . ASN A 1 201 ? -7.647 -2.963 13.094 1.00 90.56 201 ASN A C 1
ATOM 1630 O O . ASN A 1 201 ? -8.234 -2.898 14.173 1.00 90.56 201 ASN A O 1
ATOM 1634 N N . ILE A 1 202 ? -7.119 -1.895 12.499 1.00 91.31 202 ILE A N 1
ATOM 1635 C CA . ILE A 1 202 ? -7.236 -0.526 13.019 1.00 91.31 202 ILE A CA 1
ATOM 1636 C C . ILE A 1 202 ? -8.176 0.286 12.137 1.00 91.31 202 ILE A C 1
ATOM 1638 O O . ILE A 1 202 ? -8.094 0.227 10.911 1.00 91.31 202 ILE A O 1
ATOM 1642 N N . LYS A 1 203 ? -9.081 1.045 12.754 1.00 92.19 203 LYS A N 1
ATOM 1643 C CA . LYS A 1 203 ? -9.935 1.998 12.036 1.00 92.19 203 LYS A CA 1
ATOM 1644 C C . LYS A 1 203 ? -9.110 3.228 11.668 1.00 92.19 203 LYS A C 1
ATOM 1646 O O . LYS A 1 203 ? -8.433 3.755 12.542 1.00 92.19 203 LYS A O 1
ATOM 1651 N N . ILE A 1 204 ? -9.203 3.720 10.440 1.00 92.50 204 ILE A N 1
ATOM 1652 C CA . ILE A 1 204 ? -8.502 4.939 10.010 1.00 92.50 204 ILE A CA 1
ATOM 1653 C C . ILE A 1 204 ? -9.479 6.015 9.539 1.00 92.50 204 ILE A C 1
ATOM 1655 O O . ILE A 1 204 ? -10.591 5.707 9.096 1.00 92.50 204 ILE A O 1
ATOM 1659 N N . THR A 1 205 ? -9.078 7.280 9.651 1.00 91.62 205 THR A N 1
ATOM 1660 C CA . THR A 1 205 ? -9.836 8.406 9.092 1.00 91.62 205 THR A CA 1
ATOM 1661 C C . THR A 1 205 ? -9.648 8.504 7.576 1.00 91.62 205 THR A C 1
ATOM 1663 O O . THR A 1 205 ? -8.840 7.793 6.973 1.00 91.62 205 THR A O 1
ATOM 1666 N N . GLN A 1 206 ? -10.401 9.395 6.927 1.00 89.62 206 GLN A N 1
ATOM 1667 C CA . GLN A 1 206 ? -10.221 9.648 5.496 1.00 89.62 206 GLN A CA 1
ATOM 1668 C C . GLN A 1 206 ? -8.880 10.330 5.201 1.00 89.62 206 GLN A C 1
ATOM 1670 O O . GLN A 1 206 ? -8.273 10.061 4.168 1.00 89.62 206 GLN A O 1
ATOM 1675 N N . GLU A 1 207 ? -8.409 11.192 6.098 1.00 90.62 207 GLU A N 1
ATOM 1676 C CA . GLU A 1 207 ? -7.115 11.865 6.000 1.00 90.62 207 GLU A CA 1
ATOM 1677 C C . GLU A 1 207 ? -5.971 10.854 6.113 1.00 90.62 207 GLU A C 1
ATOM 1679 O O . GLU A 1 207 ? -5.083 10.836 5.263 1.00 90.62 207 GLU A O 1
ATOM 1684 N N . GLU A 1 208 ? -6.049 9.949 7.090 1.00 92.38 208 GLU A N 1
ATOM 1685 C CA . GLU A 1 208 ? -5.083 8.861 7.264 1.00 92.38 208 GLU A CA 1
ATOM 1686 C C . GLU A 1 208 ? -5.101 7.884 6.085 1.00 92.38 208 GLU A C 1
ATOM 1688 O O . GLU A 1 208 ? -4.057 7.382 5.677 1.00 92.38 208 GLU A O 1
ATOM 1693 N N . LEU A 1 209 ? -6.274 7.635 5.492 1.00 93.38 209 LEU A N 1
ATOM 1694 C CA . LEU A 1 209 ? -6.382 6.841 4.271 1.00 93.38 209 LEU A CA 1
ATOM 1695 C C . LEU A 1 209 ? -5.630 7.496 3.107 1.00 93.38 209 LEU A C 1
ATOM 1697 O O . LEU A 1 209 ? -4.876 6.812 2.419 1.00 93.38 209 LEU A O 1
ATOM 1701 N N . LYS A 1 210 ? -5.814 8.801 2.879 1.00 92.12 210 LYS A N 1
ATOM 1702 C CA . LYS A 1 210 ? -5.089 9.525 1.818 1.00 92.12 210 LYS A CA 1
ATOM 1703 C C . LYS A 1 210 ? -3.587 9.468 2.041 1.00 92.12 210 LYS A C 1
ATOM 1705 O O . LYS A 1 210 ? -2.834 9.160 1.122 1.00 92.12 210 LYS A O 1
ATOM 1710 N N . GLU A 1 211 ? -3.156 9.710 3.274 1.00 92.31 211 GLU A N 1
ATOM 1711 C CA . GLU A 1 211 ? -1.751 9.609 3.649 1.00 92.31 211 GLU A CA 1
ATOM 1712 C C . GLU A 1 211 ? -1.198 8.203 3.382 1.00 92.31 211 GLU A C 1
ATOM 1714 O O . GLU A 1 211 ? -0.170 8.055 2.720 1.00 92.31 211 GLU A O 1
ATOM 1719 N N . PHE A 1 212 ? -1.914 7.164 3.814 1.00 93.19 212 PHE A N 1
ATOM 1720 C CA . PHE A 1 212 ? -1.529 5.775 3.590 1.00 93.19 212 PHE A CA 1
ATOM 1721 C C . PHE A 1 212 ? -1.386 5.449 2.097 1.00 93.19 212 PHE A C 1
ATOM 1723 O O . PHE A 1 212 ? -0.371 4.879 1.688 1.00 93.19 212 PHE A O 1
ATOM 1730 N N . LEU A 1 213 ? -2.367 5.826 1.267 1.00 93.69 213 LEU A N 1
ATOM 1731 C CA . LEU A 1 213 ? -2.330 5.599 -0.184 1.00 93.69 213 LEU A CA 1
ATOM 1732 C C . LEU A 1 213 ? -1.177 6.358 -0.849 1.00 93.69 213 LEU A C 1
ATOM 1734 O O . LEU A 1 213 ? -0.538 5.822 -1.754 1.00 93.69 213 LEU A O 1
ATOM 1738 N N . ARG A 1 214 ? -0.874 7.573 -0.381 1.00 92.25 214 ARG A N 1
ATOM 1739 C CA . ARG A 1 214 ? 0.249 8.380 -0.870 1.00 92.25 214 ARG A CA 1
ATOM 1740 C C . ARG A 1 214 ? 1.598 7.746 -0.546 1.00 92.25 214 ARG A C 1
ATOM 1742 O O . ARG A 1 214 ? 2.458 7.679 -1.419 1.00 92.25 214 ARG A O 1
ATOM 1749 N N . ILE A 1 215 ? 1.774 7.265 0.684 1.00 91.12 215 ILE A N 1
ATOM 1750 C CA . ILE A 1 215 ? 3.011 6.613 1.132 1.00 91.12 215 ILE A CA 1
ATOM 1751 C C . ILE A 1 215 ? 3.234 5.304 0.370 1.00 91.12 215 ILE A C 1
ATOM 1753 O O . ILE A 1 215 ? 4.324 5.045 -0.135 1.00 91.12 215 ILE A O 1
ATOM 1757 N N . THR A 1 216 ? 2.201 4.469 0.290 1.00 91.75 216 THR A N 1
ATOM 1758 C CA . THR A 1 216 ? 2.326 3.100 -0.226 1.00 91.75 216 THR A CA 1
ATOM 1759 C C . THR A 1 216 ? 2.124 2.982 -1.730 1.00 91.75 216 THR A C 1
ATOM 1761 O O . THR A 1 216 ? 2.414 1.929 -2.305 1.00 91.75 216 THR A O 1
ATOM 1764 N N . LYS A 1 217 ? 1.567 4.017 -2.374 1.00 91.62 217 LYS A N 1
ATOM 1765 C CA . LYS A 1 217 ? 1.150 3.993 -3.784 1.00 91.62 217 LYS A CA 1
ATOM 1766 C C . LYS A 1 217 ? 0.273 2.767 -4.102 1.00 91.62 217 LYS A C 1
ATOM 1768 O O . LYS A 1 217 ? 0.292 2.215 -5.205 1.00 91.62 217 LYS A O 1
ATOM 1773 N N . SER A 1 218 ? -0.466 2.267 -3.112 1.00 92.75 218 SER A N 1
ATOM 1774 C CA . SER A 1 218 ? -1.289 1.064 -3.223 1.00 92.75 218 SER A CA 1
ATOM 1775 C C . SER A 1 218 ? -2.236 0.924 -2.031 1.00 92.75 218 SER A C 1
ATOM 1777 O O . SER A 1 218 ? -2.252 1.743 -1.126 1.00 92.75 218 SER A O 1
ATOM 1779 N N . THR A 1 219 ? -3.084 -0.100 -2.026 1.00 93.75 219 THR A N 1
ATOM 1780 C CA . THR A 1 219 ? -3.986 -0.394 -0.901 1.00 93.75 219 THR A CA 1
ATOM 1781 C C . THR A 1 219 ? -3.327 -1.276 0.161 1.00 93.75 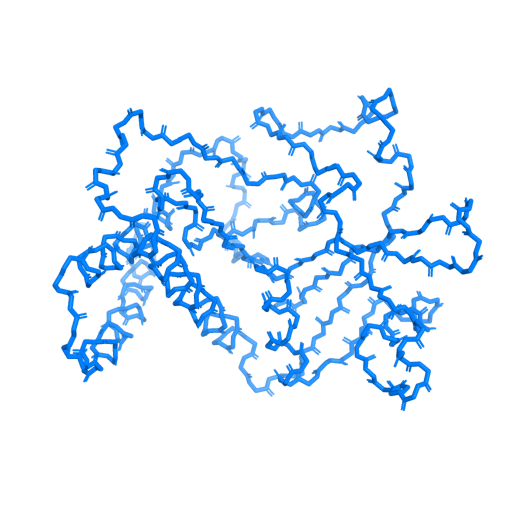219 THR A C 1
ATOM 1783 O O . THR A 1 219 ? -4.026 -1.890 0.963 1.00 93.75 219 THR A O 1
ATOM 1786 N N . PHE A 1 220 ? -2.002 -1.413 0.126 1.00 94.31 220 PHE A N 1
ATOM 1787 C CA . PHE A 1 220 ? -1.211 -2.239 1.028 1.00 94.31 220 PHE A CA 1
ATOM 1788 C C . PHE A 1 220 ? 0.225 -1.721 1.103 1.00 94.31 220 PHE A C 1
ATOM 1790 O O . PHE A 1 220 ? 0.677 -1.025 0.216 1.00 94.31 220 PHE A O 1
ATOM 1797 N N . GLY A 1 221 ? 0.984 -2.083 2.124 1.00 92.56 221 GLY A N 1
ATOM 1798 C CA . GLY A 1 221 ? 2.389 -1.705 2.218 1.00 92.56 221 GLY A CA 1
ATOM 1799 C C . GLY A 1 221 ? 3.120 -2.559 3.230 1.00 92.56 221 GLY A C 1
ATOM 1800 O O . GLY A 1 221 ? 2.520 -3.029 4.197 1.00 92.56 221 GLY A O 1
ATOM 1801 N N . VAL A 1 222 ? 4.413 -2.768 2.996 1.00 92.69 222 VAL A N 1
ATOM 1802 C CA . VAL A 1 222 ? 5.292 -3.435 3.954 1.00 92.69 222 VAL A CA 1
ATOM 1803 C C . VAL A 1 222 ? 6.168 -2.384 4.609 1.00 92.69 222 VAL A C 1
ATOM 1805 O O . VAL A 1 222 ? 6.863 -1.621 3.941 1.00 92.69 222 VAL A O 1
ATOM 1808 N N . PHE A 1 223 ? 6.100 -2.349 5.931 1.00 91.44 223 PHE A N 1
ATOM 1809 C CA . PHE A 1 223 ? 6.688 -1.314 6.751 1.00 91.44 223 PHE A CA 1
ATOM 1810 C C . PHE A 1 223 ? 7.738 -1.902 7.673 1.00 91.44 223 PHE A C 1
ATOM 1812 O O . PHE A 1 223 ? 7.487 -2.894 8.358 1.00 91.44 223 PHE A O 1
ATOM 1819 N N . GLN A 1 224 ? 8.900 -1.261 7.707 1.00 89.75 224 GLN A N 1
ATOM 1820 C CA . GLN A 1 224 ? 9.938 -1.528 8.685 1.00 89.75 224 GLN A CA 1
ATOM 1821 C C . GLN A 1 224 ? 9.685 -0.676 9.929 1.00 89.75 224 GLN A C 1
ATOM 1823 O O . GLN A 1 224 ? 9.510 0.541 9.854 1.00 89.75 224 GLN A O 1
ATOM 1828 N N . ILE A 1 225 ? 9.683 -1.346 11.074 1.00 83.81 225 ILE A N 1
ATOM 1829 C CA . ILE A 1 225 ? 9.595 -0.756 12.403 1.00 83.81 225 ILE A CA 1
ATOM 1830 C C . ILE A 1 225 ? 11.001 -0.780 12.985 1.00 83.81 225 ILE A C 1
ATOM 1832 O O . ILE A 1 225 ? 11.496 -1.848 13.364 1.00 83.81 225 ILE A O 1
ATOM 1836 N N . ASP A 1 226 ? 11.623 0.392 13.063 1.00 70.31 226 ASP A N 1
ATOM 1837 C CA . ASP A 1 226 ? 12.888 0.558 13.767 1.00 70.31 226 ASP A CA 1
ATOM 1838 C C . ASP A 1 226 ? 12.595 0.748 15.254 1.00 70.31 226 ASP A C 1
ATOM 1840 O O . ASP A 1 226 ? 12.069 1.768 15.695 1.00 70.31 226 ASP A O 1
ATOM 1844 N N . LYS A 1 227 ? 12.912 -0.275 16.046 1.00 63.06 227 LYS A N 1
ATOM 1845 C CA . LYS A 1 227 ? 13.078 -0.086 17.484 1.00 63.06 227 LYS A CA 1
ATOM 1846 C C . LYS A 1 227 ? 14.447 0.534 17.743 1.00 63.06 227 LYS A C 1
ATOM 1848 O O . LYS A 1 227 ? 15.374 0.346 16.963 1.00 63.06 227 LYS A O 1
ATOM 1853 N N . ASN A 1 228 ? 14.601 1.156 18.910 1.00 56.22 228 ASN A N 1
ATOM 1854 C CA . ASN A 1 228 ? 15.884 1.652 19.425 1.00 56.22 228 ASN A CA 1
ATOM 1855 C C . ASN A 1 228 ? 17.005 0.582 19.490 1.00 56.22 228 ASN A C 1
ATOM 1857 O O . ASN A 1 228 ? 18.143 0.924 19.797 1.00 56.22 228 ASN A O 1
ATOM 1861 N N . ASP A 1 229 ? 16.700 -0.694 19.214 1.00 56.34 229 ASP A N 1
ATOM 1862 C CA . ASP A 1 229 ? 17.672 -1.766 19.015 1.00 56.34 229 ASP A CA 1
ATOM 1863 C C . ASP A 1 229 ? 17.741 -2.169 17.522 1.00 56.34 229 ASP A C 1
ATOM 1865 O O . ASP A 1 229 ? 16.788 -2.767 17.005 1.00 56.34 229 ASP A O 1
ATOM 1869 N N . PRO A 1 230 ? 18.861 -1.899 16.821 1.00 56.16 230 PRO A N 1
ATOM 1870 C CA . PRO A 1 230 ? 19.044 -2.257 15.413 1.00 56.16 230 PRO A CA 1
ATOM 1871 C C . PRO A 1 230 ? 19.054 -3.773 15.144 1.00 56.16 230 PRO A C 1
ATOM 1873 O O . PRO A 1 230 ? 18.963 -4.181 13.983 1.00 56.16 230 PRO A O 1
ATOM 1876 N N . LEU A 1 231 ? 19.150 -4.615 16.181 1.00 57.03 231 LEU A N 1
ATOM 1877 C CA . LEU A 1 231 ? 19.062 -6.074 16.076 1.00 57.03 231 LEU A CA 1
ATOM 1878 C C . LEU A 1 231 ? 17.611 -6.591 16.119 1.00 57.03 231 LEU A C 1
ATOM 1880 O O . LEU A 1 231 ? 17.354 -7.713 15.681 1.00 57.03 231 LEU A O 1
ATOM 1884 N N . GLU A 1 232 ? 16.644 -5.783 16.570 1.00 68.00 232 GLU A N 1
ATOM 1885 C CA . GLU A 1 232 ? 15.212 -6.117 16.579 1.00 68.00 232 GLU A CA 1
ATOM 1886 C C . GLU A 1 232 ? 14.440 -5.413 15.450 1.00 68.00 232 GLU A C 1
ATOM 1888 O O . GLU A 1 232 ? 13.428 -4.744 15.683 1.00 68.00 232 GLU A O 1
ATOM 1893 N N . LYS A 1 233 ? 14.867 -5.599 14.197 1.00 79.44 233 LYS A N 1
ATOM 1894 C CA . LYS A 1 233 ? 14.052 -5.163 13.054 1.00 79.44 233 LYS A CA 1
ATOM 1895 C C . LYS A 1 233 ? 12.758 -5.963 12.993 1.00 79.44 233 LYS A C 1
ATOM 1897 O O . LYS A 1 233 ? 12.762 -7.196 13.070 1.00 79.44 233 LYS A O 1
ATOM 1902 N N . ARG A 1 234 ? 11.639 -5.263 12.835 1.00 85.31 234 ARG A N 1
ATOM 1903 C CA . ARG A 1 234 ? 10.317 -5.875 12.669 1.00 85.31 234 ARG A CA 1
ATOM 1904 C C . ARG A 1 234 ? 9.656 -5.336 11.417 1.00 85.31 234 ARG A C 1
ATOM 1906 O O . ARG A 1 234 ? 9.834 -4.172 11.074 1.00 85.31 234 ARG A O 1
ATOM 1913 N N . TYR A 1 235 ? 8.867 -6.188 10.775 1.00 89.12 235 TYR A N 1
ATOM 1914 C CA . TYR A 1 235 ? 8.181 -5.848 9.540 1.00 89.12 235 TYR A CA 1
ATOM 1915 C C . TYR A 1 235 ? 6.692 -6.118 9.680 1.00 89.12 235 TYR A C 1
ATOM 1917 O O . TYR A 1 235 ? 6.295 -7.207 10.102 1.00 89.12 235 TYR A O 1
ATOM 1925 N N . LEU A 1 236 ? 5.880 -5.129 9.321 1.00 90.75 236 LEU A N 1
ATOM 1926 C CA . LEU A 1 236 ? 4.431 -5.262 9.242 1.00 90.75 236 LEU A CA 1
ATOM 1927 C C . LEU A 1 236 ? 3.980 -5.087 7.806 1.00 90.75 236 LEU A C 1
ATOM 1929 O O . LEU A 1 236 ? 4.341 -4.121 7.144 1.00 90.75 236 LEU A O 1
ATOM 1933 N N . LEU A 1 237 ? 3.131 -5.992 7.357 1.00 92.88 237 LEU A N 1
ATOM 1934 C CA . LEU A 1 237 ? 2.271 -5.769 6.219 1.00 92.88 237 LEU A CA 1
ATOM 1935 C C . LEU A 1 237 ? 0.981 -5.121 6.727 1.00 92.88 237 LEU A C 1
ATOM 1937 O O . LEU A 1 237 ? 0.296 -5.678 7.584 1.00 92.88 237 LEU A O 1
ATOM 1941 N N . LEU A 1 238 ? 0.642 -3.968 6.165 1.00 94.12 238 LEU A N 1
ATOM 1942 C CA . LEU A 1 238 ? -0.641 -3.306 6.366 1.00 94.12 238 LEU A CA 1
ATOM 1943 C C . LEU A 1 238 ? -1.417 -3.305 5.059 1.00 94.12 238 LEU A C 1
ATOM 1945 O O . LEU A 1 238 ? -0.832 -3.043 4.011 1.00 94.12 238 LEU A O 1
ATOM 1949 N N . TYR A 1 239 ? -2.720 -3.573 5.091 1.00 94.50 239 TYR A N 1
ATOM 1950 C CA . TYR A 1 239 ? -3.561 -3.456 3.900 1.00 94.50 239 TYR A CA 1
ATOM 1951 C C . TYR A 1 239 ? -5.001 -3.076 4.209 1.00 94.50 239 TYR A C 1
ATOM 1953 O O . TYR A 1 239 ? -5.539 -3.429 5.255 1.00 94.50 239 TYR A O 1
ATOM 1961 N N . LEU A 1 240 ? -5.636 -2.371 3.275 1.00 93.06 240 LEU A N 1
ATOM 1962 C 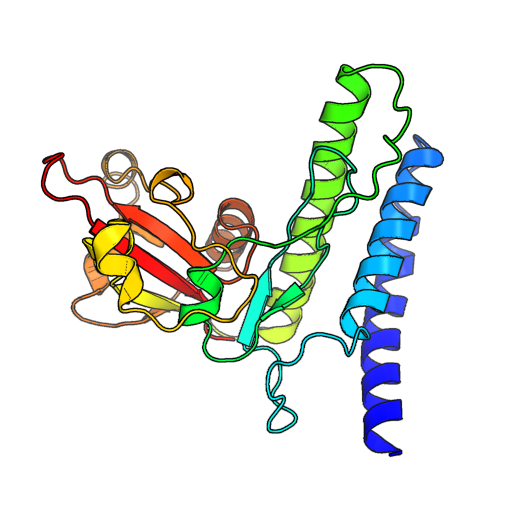CA . LEU A 1 240 ? -7.036 -1.981 3.387 1.00 93.06 240 LEU A CA 1
ATOM 1963 C C . LEU A 1 240 ? -7.950 -3.197 3.276 1.00 93.06 240 LEU A C 1
ATOM 1965 O O . LEU A 1 240 ? -7.810 -4.022 2.371 1.00 93.06 240 LEU A O 1
ATOM 1969 N N . VAL A 1 241 ? -8.931 -3.258 4.168 1.00 87.88 241 VAL A N 1
ATOM 1970 C CA . VAL A 1 241 ? -10.052 -4.192 4.063 1.00 87.88 241 VAL A CA 1
ATOM 1971 C C . VAL A 1 241 ? -11.147 -3.503 3.245 1.00 87.88 241 VAL A C 1
ATOM 1973 O O . VAL A 1 241 ? -11.840 -2.626 3.757 1.00 87.88 241 VAL A O 1
ATOM 1976 N N . LEU A 1 242 ? -11.235 -3.851 1.955 1.00 72.38 242 LEU A N 1
ATOM 1977 C CA . LEU A 1 242 ? -12.193 -3.293 0.986 1.00 72.38 242 LEU A CA 1
ATOM 1978 C C . LEU A 1 242 ? -13.501 -4.089 0.908 1.00 72.38 242 LEU A C 1
ATOM 1980 O O . LEU A 1 242 ? -13.444 -5.337 1.012 1.00 72.38 242 LEU A O 1
#

pLDDT: mean 70.5, std 17.92, range [33.78, 94.5]

Radius of gyration: 19.42 Å; Cα contacts (8 Å, |Δi|>4): 277; chains: 1; bounding box: 43×47×48 Å

Solvent-accessible surface area (backbone atoms only — not comparable to full-atom values): 14556 Å² total; per-residue (Å²): 113,70,68,62,55,51,52,51,49,48,56,50,50,57,50,58,63,50,53,60,71,63,71,69,68,72,96,77,60,72,69,55,54,50,50,52,48,49,46,51,52,46,30,62,48,55,78,64,60,88,80,67,98,61,89,82,78,68,96,66,76,61,56,38,43,35,47,47,71,38,88,79,59,71,73,37,48,56,55,40,76,32,57,81,62,59,74,63,56,64,45,40,50,88,85,77,84,71,71,90,68,69,71,89,71,87,52,72,72,59,50,54,56,47,51,52,52,53,50,51,53,40,49,55,48,53,49,52,56,50,50,69,70,53,57,93,55,91,41,34,38,37,60,40,83,44,62,70,57,64,64,35,71,85,58,34,75,77,58,92,67,67,87,98,61,48,69,54,51,70,87,71,36,46,74,51,73,58,85,75,36,77,85,44,74,82,40,65,72,52,43,55,68,71,34,55,88,80,41,52,59,45,78,46,54,73,67,55,46,52,51,48,35,67,75,46,41,24,44,38,40,43,31,35,41,67,47,102,46,89,87,55,68,42,37,37,35,38,30,49,69,115

Secondary structure (DSSP, 8-state):
-HHHHHHHHHHHHHHHHHHHHHHTS--S-HHHHHHHHHHHHHHHHHTT---S-----S-PPPSEEE----TTTS---SSEEEPSPHHHHHTBPPP----SS------HHHHHHHHHHHHHHHHHHHHHHHHHHHTTSPEEEEEEEE-GGGG-HHHHTTS-PPTT--BPPGGGSEEE-GGGTTT-TTSHHHHHHHHTTT-SEEEE-HHHHHHHHHHHSBSEEEEEE--SSTT--EEEEEEE--

Mean predicted aligned error: 13.15 Å

Foldseek 3Di:
DVVVVVVLVVVVVVLVVVVVVVVPPDDDDPPLVVLLVVLSVVQSVLVVPPDDPDPPDDDDDFQKWFADADLFARNGNLIDGHHPPVVQVQFWDGDDDRDPDGPPDPDPVVSVVSSVVSLVVSLVVRLVVVCVVCPPHWKKKFKDWDDPLCQVPVSVVVDDHDPPIDGDHPVQAAEDDPVVCVVVCPQPVNCSVVCVVPDRMDTDDSVSVSVVCSRASMQKGKHWYDDPDPVPITIMIIGIRD

Nearest PDB structures (foldseek):
  8pil-assembly1_F  TM=2.316E-01  e=1.368E+00  Escherichia coli
  8tiw-assembly1_C  TM=3.125E-01  e=3.139E+00  Escherichia coli K-12
  7uog-assembly1_C  TM=2.519E-01  e=2.333E+00  Escherichia coli K-12
  8tiz-assembly1_C  TM=2.202E-01  e=2.958E+00  Escherichia coli K-12
  6z9q-assembly1_A  TM=2.070E-01  e=3.139E+00  Escherichia coli